Protein AF-0000000068100551 (afdb_homodimer)

Radius of gyration: 22.23 Å; Cα contacts (8 Å, |Δi|>4): 293; chains: 2; bounding box: 76×72×52 Å

pLDDT: mean 80.8, std 17.0, range [32.38, 96.94]

Structure (mmCIF, N/CA/C/O backbone):
data_AF-0000000068100551-model_v1
#
loop_
_entity.id
_entity.type
_entity.pdbx_description
1 polymer 'XK-related protein'
#
loop_
_atom_site.group_PDB
_atom_site.id
_atom_site.type_symbol
_atom_site.label_atom_id
_atom_site.label_alt_id
_atom_site.label_comp_id
_atom_site.label_asym_id
_atom_site.label_entity_id
_atom_site.label_seq_id
_atom_site.pdbx_PDB_ins_code
_atom_site.Cartn_x
_atom_site.Cartn_y
_atom_site.Cartn_z
_atom_site.occupancy
_atom_site.B_iso_or_equiv
_atom_site.auth_seq_id
_atom_site.auth_comp_id
_atom_site.auth_asym_id
_atom_site.auth_atom_id
_atom_site.pdbx_PDB_model_num
ATOM 1 N N . MET A 1 1 ? -36.938 -34.219 -29.578 1 32.94 1 MET A N 1
ATOM 2 C CA . MET A 1 1 ? -37 -33.25 -28.484 1 32.94 1 MET A CA 1
ATOM 3 C C . MET A 1 1 ? -35.906 -33.5 -27.453 1 32.94 1 MET A C 1
ATOM 5 O O . MET A 1 1 ? -36.031 -34.438 -26.672 1 32.94 1 MET A O 1
ATOM 9 N N . SER A 1 2 ? -34.656 -33.5 -27.781 1 33.78 2 SER A N 1
ATOM 10 C CA . SER A 1 2 ? -33.438 -33.688 -26.984 1 33.78 2 SER A CA 1
ATOM 11 C C . SER A 1 2 ? -33.438 -32.719 -25.797 1 33.78 2 SER A C 1
ATOM 13 O O . SER A 1 2 ? -33.531 -31.5 -25.969 1 33.78 2 SER A O 1
ATOM 15 N N . ASP A 1 3 ? -34.062 -33.062 -24.609 1 32.38 3 ASP A N 1
ATOM 16 C CA . ASP A 1 3 ? -33.938 -32.406 -23.328 1 32.38 3 ASP A CA 1
ATOM 17 C C . ASP A 1 3 ? -32.531 -31.906 -23.094 1 32.38 3 ASP A C 1
ATOM 19 O O . ASP A 1 3 ? -31.594 -32.719 -22.969 1 32.38 3 ASP A O 1
ATOM 23 N N . MET A 1 4 ? -32.062 -30.969 -23.812 1 36.28 4 MET A N 1
ATOM 24 C CA . MET A 1 4 ? -30.859 -30.266 -23.375 1 36.28 4 MET A CA 1
ATOM 25 C C . MET A 1 4 ? -30.875 -30.062 -21.859 1 36.28 4 MET A C 1
ATOM 27 O O . MET A 1 4 ? -31.688 -29.297 -21.344 1 36.28 4 MET A O 1
ATOM 31 N N . ILE A 1 5 ? -30.797 -31.156 -21.016 1 37.47 5 ILE A N 1
ATOM 32 C CA . ILE A 1 5 ? -30.469 -31.047 -19.594 1 37.47 5 ILE A CA 1
ATOM 33 C C . ILE A 1 5 ? -29.5 -29.891 -19.375 1 37.47 5 ILE A C 1
ATOM 35 O O . ILE A 1 5 ? -28.375 -29.906 -19.875 1 37.47 5 ILE A O 1
ATOM 39 N N . ILE A 1 6 ? -29.891 -28.672 -19.547 1 39.56 6 ILE A N 1
ATOM 40 C CA . ILE A 1 6 ? -29.172 -27.516 -19 1 39.56 6 ILE A CA 1
ATOM 41 C C . ILE A 1 6 ? -28.516 -27.906 -17.672 1 39.56 6 ILE A C 1
ATOM 43 O O . ILE A 1 6 ? -29.188 -28.234 -16.703 1 39.56 6 ILE A O 1
ATOM 47 N N . ASN A 1 7 ? -27.5 -28.797 -17.625 1 37.19 7 ASN A N 1
ATOM 48 C CA . ASN A 1 7 ? -26.578 -29.125 -16.531 1 37.19 7 ASN A CA 1
ATOM 49 C C . ASN A 1 7 ? -26.25 -27.891 -15.703 1 37.19 7 ASN A C 1
ATOM 51 O O . ASN A 1 7 ? -25.422 -27.062 -16.094 1 37.19 7 ASN A O 1
ATOM 55 N N . ASP A 1 8 ? -27.109 -27.047 -15.336 1 46.16 8 ASP A N 1
ATOM 56 C CA . ASP A 1 8 ? -27.031 -26.141 -14.195 1 46.16 8 ASP A CA 1
ATOM 57 C C . ASP A 1 8 ? -26.109 -26.719 -13.109 1 46.16 8 ASP A C 1
ATOM 59 O O . ASP A 1 8 ? -26.25 -26.359 -11.93 1 46.16 8 ASP A O 1
ATOM 63 N N . SER A 1 9 ? -25.469 -27.797 -13.117 1 45.66 9 SER A N 1
ATOM 64 C CA . SER A 1 9 ? -24.656 -28.656 -12.266 1 45.66 9 SER A CA 1
ATOM 65 C C . SER A 1 9 ? -23.359 -27.938 -11.859 1 45.66 9 SER A C 1
ATOM 67 O O . SER A 1 9 ? -22.266 -28.375 -12.227 1 45.66 9 SER A O 1
ATOM 69 N N . VAL A 1 10 ? -23.188 -26.703 -12.203 1 53.03 10 VAL A N 1
ATOM 70 C CA . VAL A 1 10 ? -22 -26.25 -11.5 1 53.03 10 VAL A CA 1
ATOM 71 C C . VAL A 1 10 ? -22.078 -26.641 -10.031 1 53.03 10 VAL A C 1
ATOM 73 O O . VAL A 1 10 ? -23.078 -26.375 -9.359 1 53.03 10 VAL A O 1
ATOM 76 N N . PRO A 1 11 ? -21.281 -27.578 -9.68 1 62.47 11 PRO A N 1
ATOM 77 C CA . PRO A 1 11 ? -21.312 -28 -8.281 1 62.47 11 PRO A CA 1
ATOM 78 C C . PRO A 1 11 ? -21.484 -26.828 -7.316 1 62.47 11 PRO A C 1
ATOM 80 O O . PRO A 1 11 ? -21.031 -25.703 -7.617 1 62.47 11 PRO A O 1
ATOM 83 N N . VAL A 1 12 ? -22.578 -26.766 -6.484 1 64 12 VAL A N 1
ATOM 84 C CA . VAL A 1 12 ? -22.891 -25.812 -5.43 1 64 12 VAL A CA 1
ATOM 85 C C . VAL A 1 12 ? -21.594 -25.219 -4.863 1 64 12 VAL A C 1
ATOM 87 O O . VAL A 1 12 ? -21.531 -24.031 -4.566 1 64 12 VAL A O 1
ATOM 90 N N . ASP A 1 13 ? -20.625 -25.953 -4.93 1 65.62 13 ASP A N 1
ATOM 91 C CA . ASP A 1 13 ? -19.359 -25.5 -4.387 1 65.62 13 ASP A CA 1
ATOM 92 C C . ASP A 1 13 ? -18.734 -24.406 -5.26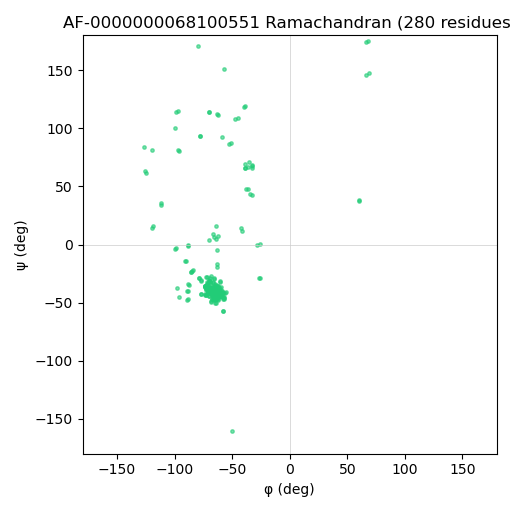6 1 65.62 13 ASP A C 1
ATOM 94 O O . ASP A 1 13 ? -18.188 -23.438 -4.758 1 65.62 13 ASP A O 1
ATOM 98 N N . LYS A 1 14 ? -18.969 -24.656 -6.555 1 67.75 14 LYS A N 1
ATOM 99 C CA . LYS A 1 14 ? -18.406 -23.641 -7.457 1 67.75 14 LYS A CA 1
ATOM 100 C C . LYS A 1 14 ? -19.172 -22.328 -7.363 1 67.75 14 LYS A C 1
ATOM 102 O O . LYS A 1 14 ? -18.578 -21.25 -7.402 1 67.75 14 LYS A O 1
ATOM 107 N N . LYS A 1 15 ? -20.516 -22.469 -7.227 1 70.31 15 LYS A N 1
ATOM 108 C CA . LYS A 1 15 ? -21.328 -21.266 -7.078 1 70.31 15 LYS A CA 1
ATOM 109 C C . LYS A 1 15 ? -20.984 -20.531 -5.781 1 70.31 15 LYS A C 1
ATOM 111 O O . LYS A 1 15 ? -20.922 -19.297 -5.758 1 70.31 15 LYS A O 1
ATOM 116 N N . TRP A 1 16 ? -20.781 -21.266 -4.766 1 69.81 16 TRP A N 1
ATOM 117 C CA . TRP A 1 16 ? -20.406 -20.688 -3.475 1 69.81 16 TRP A CA 1
ATOM 118 C C . TRP A 1 16 ? -19.062 -20 -3.551 1 69.81 16 TRP A C 1
ATOM 120 O O . TRP A 1 16 ? -18.891 -18.891 -3.023 1 69.81 16 TRP A O 1
ATOM 130 N N . SER A 1 17 ? -18.266 -20.609 -4.309 1 76.31 17 SER A N 1
ATOM 131 C CA . SER A 1 17 ? -16.938 -20.016 -4.449 1 76.31 17 SER A CA 1
ATOM 132 C C . SER A 1 17 ? -16.984 -18.734 -5.266 1 76.31 17 SER A C 1
ATOM 134 O O . SER A 1 17 ? -16.281 -17.766 -4.953 1 76.31 17 SER A O 1
ATOM 136 N N . GLU A 1 18 ? -17.859 -18.688 -6.215 1 80.06 18 GLU A N 1
ATOM 137 C CA . GLU A 1 18 ? -17.984 -17.484 -7.023 1 80.06 18 GLU A CA 1
ATOM 138 C C . GLU A 1 18 ? -18.641 -16.359 -6.234 1 80.06 18 GLU A C 1
ATOM 140 O O . GLU A 1 18 ? -18.266 -15.188 -6.383 1 80.06 18 GLU A O 1
ATOM 145 N N . LEU A 1 19 ? -19.594 -16.781 -5.465 1 79 19 LEU A N 1
ATOM 146 C CA . LEU A 1 19 ? -20.234 -15.789 -4.621 1 79 19 LEU A CA 1
ATOM 147 C C . LEU A 1 19 ? -19.25 -15.195 -3.623 1 79 19 LEU A C 1
ATOM 149 O O . LEU A 1 19 ? -19.25 -13.984 -3.393 1 79 19 LEU A O 1
ATOM 153 N N . ILE A 1 20 ? -18.484 -16 -3.078 1 79.38 20 ILE A N 1
ATOM 154 C CA . ILE A 1 20 ? -17.5 -15.523 -2.117 1 79.38 20 ILE A CA 1
ATOM 155 C C . ILE A 1 20 ? -16.484 -14.625 -2.822 1 79.38 20 ILE A C 1
ATOM 157 O O . ILE A 1 20 ? -16.094 -13.578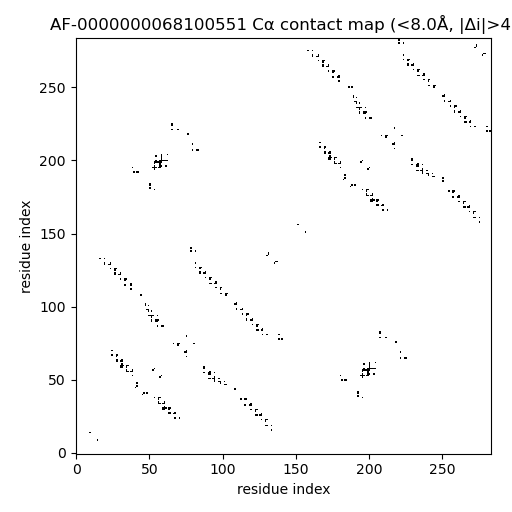 -2.293 1 79.38 20 ILE A O 1
ATOM 161 N N . ARG A 1 21 ? -16.156 -15.031 -3.971 1 84.69 21 ARG A N 1
ATOM 162 C CA . ARG A 1 21 ? -15.227 -14.211 -4.738 1 84.69 21 ARG A CA 1
ATOM 163 C C . ARG A 1 21 ? -15.828 -12.844 -5.055 1 84.69 21 ARG A C 1
ATOM 165 O O . ARG A 1 21 ? -15.133 -11.828 -5.004 1 84.69 21 ARG A O 1
ATOM 172 N N . TYR A 1 22 ? -17.062 -12.914 -5.336 1 88.31 22 TYR A N 1
ATOM 173 C CA . TYR A 1 22 ? -17.75 -11.656 -5.609 1 88.31 22 TYR A CA 1
ATOM 174 C C . TYR A 1 22 ? -17.828 -10.789 -4.355 1 88.31 22 TYR A C 1
ATOM 176 O O . TYR A 1 22 ? -17.609 -9.578 -4.418 1 88.31 22 TYR A O 1
ATOM 184 N N . ASN A 1 23 ? -18.062 -11.344 -3.262 1 90.12 23 ASN A N 1
ATOM 185 C CA . ASN A 1 23 ? -18.109 -10.609 -2.002 1 90.12 23 ASN A CA 1
ATOM 186 C C . ASN A 1 23 ? -16.75 -10.016 -1.64 1 90.12 23 ASN A C 1
ATOM 188 O O . ASN A 1 23 ? -16.672 -8.906 -1.114 1 90.12 23 ASN A O 1
ATOM 192 N N . ILE A 1 24 ? -15.758 -10.719 -1.924 1 90.88 24 ILE A N 1
ATOM 193 C CA . ILE A 1 24 ? -14.414 -10.219 -1.664 1 90.88 24 ILE A CA 1
ATOM 194 C C . ILE A 1 24 ? -14.125 -9.016 -2.557 1 90.88 24 ILE A C 1
ATOM 196 O O . ILE A 1 24 ? -13.555 -8.023 -2.104 1 90.88 24 ILE A O 1
ATOM 200 N N . PHE A 1 25 ? -14.625 -9.156 -3.727 1 91.69 25 PHE A N 1
ATOM 201 C CA . PHE A 1 25 ? -14.469 -8.047 -4.656 1 91.69 25 PHE A CA 1
ATOM 202 C C . PHE A 1 25 ? -15.195 -6.805 -4.152 1 91.69 25 PHE A C 1
ATOM 204 O O . PHE A 1 25 ? -14.641 -5.703 -4.172 1 91.69 25 PHE A O 1
ATOM 211 N N . ILE A 1 26 ? -16.328 -6.945 -3.684 1 92.62 26 ILE A N 1
ATOM 212 C CA . ILE A 1 26 ? -17.094 -5.832 -3.146 1 92.62 26 ILE A CA 1
ATOM 213 C C . ILE A 1 26 ? -16.375 -5.242 -1.933 1 92.62 26 ILE A C 1
ATOM 215 O O . ILE A 1 26 ? -16.344 -4.023 -1.761 1 92.62 26 ILE A O 1
ATOM 219 N N . MET A 1 27 ? -15.852 -6.062 -1.149 1 94.5 27 MET A N 1
ATOM 220 C CA . MET A 1 27 ? -15.133 -5.578 0.029 1 94.5 27 MET A CA 1
ATOM 221 C C . MET A 1 27 ? -13.914 -4.762 -0.374 1 94.5 27 MET A C 1
ATOM 223 O O . MET A 1 27 ? -13.578 -3.768 0.274 1 94.5 27 MET A O 1
ATOM 227 N N . LYS A 1 28 ? -13.305 -5.18 -1.426 1 95.38 28 LYS A N 1
ATOM 228 C CA . LYS A 1 28 ? -12.18 -4.395 -1.917 1 95.38 28 LYS A CA 1
ATOM 229 C C . LYS A 1 28 ? -12.633 -3.006 -2.367 1 95.38 28 LYS A C 1
ATOM 231 O O . LYS A 1 28 ? -11.93 -2.016 -2.145 1 95.38 28 LYS A O 1
ATOM 236 N N . LEU A 1 29 ? -13.82 -2.918 -2.965 1 95.31 29 LEU A N 1
ATOM 237 C CA . LEU A 1 29 ? -14.375 -1.641 -3.395 1 95.31 29 LEU A CA 1
ATOM 238 C C . LEU A 1 29 ? -14.727 -0.768 -2.193 1 95.31 29 LEU A C 1
ATOM 240 O O . LEU A 1 29 ? -14.461 0.436 -2.197 1 95.31 29 LEU A O 1
ATOM 244 N N . VAL A 1 30 ? -15.234 -1.394 -1.246 1 95.56 30 VAL A N 1
ATOM 245 C CA . VAL A 1 30 ? -15.609 -0.686 -0.026 1 95.56 30 VAL A CA 1
ATOM 246 C C . VAL A 1 30 ? -14.352 -0.156 0.668 1 95.56 30 VAL A C 1
ATOM 248 O O . VAL A 1 30 ? -14.312 1.004 1.084 1 95.56 30 VAL A O 1
ATOM 251 N N . GLU A 1 31 ? -13.352 -1.022 0.808 1 96.94 31 GLU A N 1
ATOM 252 C CA . GLU A 1 31 ? -12.078 -0.607 1.391 1 96.94 31 GLU A CA 1
ATOM 253 C C . GLU A 1 31 ? -11.484 0.578 0.633 1 96.94 31 GLU A C 1
ATOM 255 O O . GLU A 1 31 ? -10.992 1.529 1.244 1 96.94 31 GLU A O 1
ATOM 260 N N . PHE A 1 32 ? -11.594 0.51 -0.675 1 96.25 32 PHE A N 1
ATOM 261 C CA . PHE A 1 32 ? -11.078 1.578 -1.524 1 96.25 32 PHE A CA 1
ATOM 262 C C . PHE A 1 32 ? -11.836 2.877 -1.277 1 96.25 32 PHE A C 1
ATOM 264 O O . PHE A 1 32 ? -11.227 3.932 -1.091 1 96.25 32 PHE A O 1
ATOM 271 N N . GLY A 1 33 ? -13.078 2.777 -1.244 1 94.81 33 GLY A N 1
ATOM 272 C CA . GLY A 1 33 ? -13.914 3.953 -1.042 1 94.81 33 GLY A CA 1
ATOM 273 C C . GLY A 1 33 ? -13.68 4.621 0.3 1 94.81 33 GLY A C 1
ATOM 274 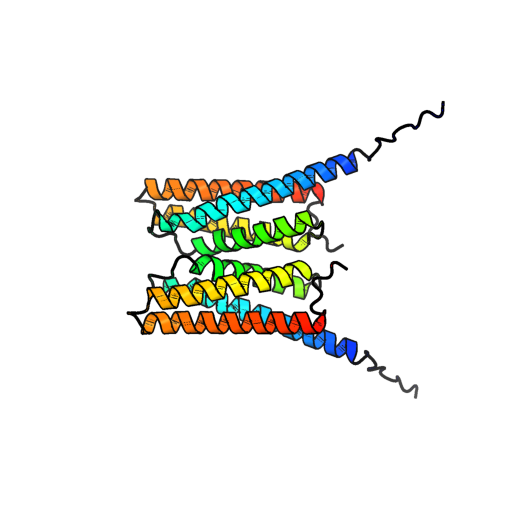O O . GLY A 1 33 ? -13.523 5.844 0.372 1 94.81 33 GLY A O 1
ATOM 275 N N . ILE A 1 34 ? -13.656 3.865 1.323 1 95.38 34 ILE A N 1
ATOM 276 C CA . ILE A 1 34 ? -13.484 4.41 2.666 1 95.38 34 ILE A CA 1
ATOM 277 C C . ILE A 1 34 ? -12.094 5.023 2.801 1 95.38 34 ILE A C 1
ATOM 279 O O . ILE A 1 34 ? -11.938 6.113 3.361 1 95.38 34 ILE A O 1
ATOM 283 N N . SER A 1 35 ? -11.094 4.293 2.334 1 94.19 35 SER A N 1
ATOM 284 C CA . SER A 1 35 ? -9.727 4.801 2.416 1 94.19 35 SER A CA 1
ATOM 285 C C . SER A 1 35 ? -9.57 6.09 1.611 1 94.19 35 SER A C 1
ATOM 287 O O . SER A 1 35 ? -8.812 6.98 2.002 1 94.19 35 SER A O 1
ATOM 289 N N . LEU A 1 36 ? -10.25 6.203 0.482 1 93.5 36 LEU A N 1
ATOM 290 C CA . LEU A 1 36 ? -10.234 7.426 -0.312 1 93.5 36 LEU A CA 1
ATOM 291 C C . LEU A 1 36 ? -10.805 8.602 0.478 1 93.5 36 LEU A C 1
ATOM 293 O O . LEU A 1 36 ? -10.234 9.695 0.477 1 93.5 36 LEU A O 1
ATOM 297 N N . ILE A 1 37 ? -11.828 8.359 1.131 1 91.44 37 ILE A N 1
ATOM 298 C CA . ILE A 1 37 ? -12.461 9.406 1.936 1 91.44 37 ILE A CA 1
ATOM 299 C C . ILE A 1 37 ? -11.508 9.836 3.051 1 91.44 37 ILE A C 1
ATOM 301 O O . ILE A 1 37 ? -11.32 11.031 3.279 1 91.44 37 ILE A O 1
ATOM 305 N N . ILE A 1 38 ? -10.867 8.875 3.713 1 89.62 38 ILE A N 1
ATOM 306 C CA . ILE A 1 38 ? -9.961 9.18 4.812 1 89.62 38 ILE A CA 1
ATOM 307 C C . ILE A 1 38 ? -8.766 9.984 4.293 1 89.62 38 ILE A C 1
ATOM 309 O O . ILE A 1 38 ? -8.289 10.898 4.965 1 89.62 38 ILE A O 1
ATOM 313 N N . THR A 1 39 ? -8.32 9.656 3.145 1 86.69 39 THR A N 1
ATOM 314 C CA . THR A 1 39 ? -7.16 10.32 2.574 1 86.69 39 THR A CA 1
ATOM 315 C C . THR A 1 39 ? -7.492 11.758 2.193 1 86.69 39 THR A C 1
ATOM 317 O O . THR A 1 39 ? -6.637 12.641 2.27 1 86.69 39 THR A O 1
ATOM 320 N N . ILE A 1 40 ? -8.68 11.984 1.841 1 85.06 40 ILE A N 1
ATOM 321 C CA . ILE A 1 40 ? -9.062 13.328 1.4 1 85.06 40 ILE A CA 1
ATOM 322 C C . ILE A 1 40 ? -9.562 14.141 2.592 1 85.06 40 ILE A C 1
ATOM 324 O O . ILE A 1 40 ? -9.617 15.367 2.535 1 85.06 40 ILE A O 1
ATOM 328 N N . LEU A 1 41 ? -9.844 13.57 3.635 1 83.44 41 LEU A N 1
ATOM 329 C CA . LEU A 1 41 ? -10.453 14.219 4.789 1 83.44 41 LEU A CA 1
ATOM 330 C C . LEU A 1 41 ? -9.562 15.344 5.312 1 83.44 41 LEU A C 1
ATOM 332 O O . LEU A 1 41 ? -10.062 16.391 5.723 1 83.44 41 LEU A O 1
ATOM 336 N N . PRO A 1 42 ? -8.258 15.227 5.383 1 79.62 42 PRO A N 1
ATOM 337 C CA . PRO A 1 42 ? -7.418 16.312 5.91 1 79.62 42 PRO A CA 1
ATOM 338 C C . PRO A 1 42 ? -7.484 17.578 5.059 1 79.62 42 PRO A C 1
ATOM 340 O O . PRO A 1 42 ? -7.09 18.656 5.52 1 79.62 42 PRO A O 1
ATOM 343 N N . LEU A 1 43 ? -7.969 17.438 3.82 1 76.88 43 LEU A N 1
ATOM 344 C CA . LEU A 1 43 ? -8.18 18.625 3.004 1 76.88 43 LEU A CA 1
ATOM 345 C C . LEU A 1 43 ? -9.336 19.453 3.549 1 76.88 43 LEU A C 1
ATOM 347 O O . LEU A 1 43 ? -9.344 20.672 3.406 1 76.88 43 LEU A O 1
ATOM 351 N N . ALA A 1 44 ? -10.25 18.812 4.16 1 73.5 44 ALA A N 1
ATOM 352 C CA . ALA A 1 44 ? -11.438 19.484 4.699 1 73.5 44 ALA A CA 1
ATOM 353 C C . ALA A 1 44 ? -11.258 19.812 6.18 1 73.5 44 ALA A C 1
ATOM 355 O O . ALA A 1 44 ? -11.648 20.875 6.641 1 73.5 44 ALA A O 1
ATOM 356 N N . ILE A 1 45 ? -10.789 18.875 6.828 1 71.94 45 ILE A N 1
ATOM 357 C CA . ILE A 1 45 ? -10.602 19.047 8.266 1 71.94 45 ILE A CA 1
ATOM 358 C C . ILE A 1 45 ? -9.117 18.891 8.609 1 71.94 45 ILE A C 1
ATOM 360 O O . ILE A 1 45 ? -8.617 17.781 8.734 1 71.94 45 ILE A O 1
ATOM 364 N N . PRO A 1 46 ? -8.68 20.125 8.289 1 63.09 46 PRO A N 1
ATOM 365 C CA . PRO A 1 46 ? -7.227 20.078 8.477 1 63.09 46 PRO A CA 1
ATOM 366 C C . PRO A 1 46 ? -6.828 19.516 9.836 1 63.09 46 PRO A C 1
ATOM 368 O O . PRO A 1 46 ? -7.637 19.516 10.773 1 63.09 46 PRO A O 1
ATOM 371 N N . LYS A 1 47 ? -5.75 19.438 10.805 1 60.22 47 LYS A N 1
ATOM 372 C CA . LYS A 1 47 ? -4.844 18.953 11.844 1 60.22 47 LYS A CA 1
ATOM 373 C C . LYS A 1 47 ? -5.609 18.562 13.102 1 60.22 47 LYS A C 1
ATOM 375 O O . LYS A 1 47 ? -6.73 19.016 13.328 1 60.22 47 LYS A O 1
ATOM 380 N N . PRO A 1 48 ? -5.031 17.438 14.039 1 58.31 48 PRO A N 1
ATOM 381 C CA . PRO A 1 48 ? -3.871 16.547 14 1 58.31 48 PRO A CA 1
ATOM 382 C C . PRO A 1 48 ? -4.223 15.141 13.516 1 58.31 48 PRO A C 1
ATOM 384 O O . PRO A 1 48 ? -5.172 14.531 14.016 1 58.31 48 PRO A O 1
ATOM 387 N N . GLN A 1 49 ? -4 14.727 12.25 1 61.31 49 GLN A N 1
ATOM 388 C CA . GLN A 1 49 ? -4.344 13.383 11.805 1 61.31 49 GLN A CA 1
ATOM 389 C C . GLN A 1 49 ? -3.42 12.344 12.43 1 61.31 49 GLN A C 1
ATOM 391 O O . GLN A 1 49 ? -3.783 11.172 12.547 1 61.31 49 GLN A O 1
ATOM 396 N N . GLY A 1 50 ? -2.641 12.648 13.188 1 67.56 50 GLY A N 1
ATOM 397 C CA . GLY A 1 50 ? -1.688 11.703 13.75 1 67.56 50 GLY A CA 1
ATOM 398 C C . GLY A 1 50 ? -0.685 11.195 12.727 1 67.56 50 GLY A C 1
ATOM 399 O O . GLY A 1 50 ? -0.83 11.445 11.531 1 67.56 50 GLY A O 1
ATOM 400 N N . HIS A 1 51 ? 0.192 10.469 13.172 1 69.62 51 HIS A N 1
ATOM 401 C CA . HIS A 1 51 ? 1.279 9.977 12.336 1 69.62 51 HIS A CA 1
ATOM 402 C C . HIS A 1 51 ? 0.872 8.703 11.594 1 69.62 51 HIS A C 1
ATOM 404 O O . HIS A 1 51 ? 1.421 8.398 10.531 1 69.62 51 HIS A O 1
ATOM 410 N N . MET A 1 52 ? -0.12 8.031 12.188 1 76 52 MET A N 1
ATOM 411 C CA . MET A 1 52 ? -0.479 6.727 11.633 1 76 52 MET A CA 1
ATOM 412 C C . MET A 1 52 ? -1.528 6.867 10.539 1 76 52 MET A C 1
ATOM 414 O O . MET A 1 52 ? -1.897 5.883 9.891 1 76 52 MET A O 1
ATOM 418 N N . TYR A 1 53 ? -1.92 8.086 10.312 1 82.12 53 TYR A N 1
ATOM 419 C CA . TYR A 1 53 ? -2.941 8.352 9.305 1 82.12 53 TYR A CA 1
ATOM 420 C C . TYR A 1 53 ? -2.471 7.918 7.922 1 82.12 53 TYR A C 1
ATOM 422 O O . TYR A 1 53 ? -3.186 7.215 7.207 1 82.12 53 TYR A O 1
ATOM 430 N N . CYS A 1 54 ? -1.241 8.102 7.617 1 82.62 54 CYS A N 1
ATOM 431 C CA . CYS A 1 54 ? -0.697 7.828 6.289 1 82.62 54 CYS A CA 1
ATOM 432 C C . CYS A 1 54 ? -0.455 6.336 6.102 1 82.62 54 CYS A C 1
ATOM 434 O O . CYS A 1 54 ? -0.625 5.812 5 1 82.62 54 CYS A O 1
ATOM 436 N N . ILE A 1 55 ? -0.188 5.699 7.176 1 87.56 55 ILE A N 1
ATOM 437 C CA . ILE A 1 55 ? 0.166 4.285 7.082 1 87.56 55 ILE A CA 1
ATOM 438 C C . ILE A 1 55 ? -1.104 3.438 7.035 1 87.56 55 ILE A C 1
ATOM 440 O O . ILE A 1 55 ? -1.083 2.307 6.547 1 87.56 55 ILE A O 1
ATOM 444 N N . SER A 1 56 ? -2.117 4 7.504 1 89.31 56 SER A N 1
ATOM 445 C CA . SER A 1 56 ? -3.367 3.246 7.496 1 89.31 56 SER A CA 1
ATOM 446 C C . SER A 1 56 ? -4.133 3.463 6.195 1 89.31 56 SER A C 1
ATOM 448 O O . SER A 1 56 ? -4.531 2.5 5.535 1 89.31 56 SER A O 1
ATOM 450 N N . SER A 1 57 ? -4.27 4.664 5.785 1 90.12 57 SER A N 1
ATOM 451 C CA . SER A 1 57 ? -5.16 4.957 4.668 1 90.12 57 SER A CA 1
ATOM 452 C C . SER A 1 57 ? -4.426 4.844 3.334 1 90.12 57 SER A C 1
ATOM 454 O O . SER A 1 57 ? -4.961 4.297 2.369 1 90.12 57 SER A O 1
ATOM 456 N N . GLY A 1 58 ? -3.215 5.297 3.25 1 90.19 58 GLY A N 1
ATOM 457 C CA . GLY A 1 58 ? -2.471 5.305 2 1 90.19 58 GLY A CA 1
ATOM 458 C C . GLY A 1 58 ? -2.316 3.924 1.391 1 90.19 58 GLY A C 1
ATOM 459 O O . GLY A 1 58 ? -2.764 3.684 0.268 1 90.19 58 GLY A O 1
ATOM 460 N N . PRO A 1 59 ? -1.747 3.072 2.184 1 93.31 59 PRO A N 1
ATOM 461 C CA . PRO A 1 59 ? -1.561 1.718 1.657 1 93.31 59 PRO A CA 1
ATOM 462 C C . PRO A 1 59 ? -2.883 1.018 1.348 1 93.31 59 PRO A C 1
ATOM 464 O O . PRO A 1 59 ? -2.988 0.304 0.347 1 93.31 59 PRO A O 1
ATOM 467 N N . THR A 1 60 ? -3.867 1.208 2.162 1 95.31 60 THR A N 1
ATOM 468 C CA . THR A 1 60 ? -5.156 0.574 1.911 1 95.31 60 THR A CA 1
ATOM 469 C C . THR A 1 60 ? -5.742 1.043 0.582 1 95.31 60 THR A C 1
ATOM 471 O O . THR A 1 60 ? -6.281 0.241 -0.183 1 95.31 60 THR A O 1
ATOM 474 N N . LEU A 1 61 ? -5.578 2.242 0.32 1 94.25 61 LEU A N 1
ATOM 475 C CA . LEU A 1 61 ? -6.102 2.822 -0.913 1 94.25 61 LEU A CA 1
ATOM 476 C C . LEU A 1 61 ? -5.418 2.213 -2.133 1 94.25 61 LEU A C 1
ATOM 478 O O . LEU A 1 61 ? -6.09 1.724 -3.043 1 94.25 61 LEU A O 1
ATOM 482 N N . VAL A 1 62 ? -4.148 2.18 -2.127 1 93.81 62 VAL A N 1
ATOM 483 C CA . VAL A 1 62 ? -3.395 1.737 -3.297 1 93.81 62 VAL A CA 1
ATOM 484 C C . VAL A 1 62 ? -3.51 0.222 -3.441 1 93.81 62 VAL A C 1
ATOM 486 O O . VAL A 1 62 ? -3.748 -0.287 -4.539 1 93.81 62 VAL A O 1
ATOM 489 N N . ILE A 1 63 ? -3.4 -0.476 -2.367 1 94.62 63 ILE A N 1
ATOM 490 C CA . ILE A 1 63 ? -3.406 -1.934 -2.43 1 94.62 63 ILE A CA 1
ATOM 491 C C . ILE A 1 63 ? -4.801 -2.428 -2.801 1 94.62 63 ILE A C 1
ATOM 493 O O . ILE A 1 63 ? -4.945 -3.357 -3.598 1 94.62 63 ILE A O 1
ATOM 497 N N . SER A 1 64 ? -5.805 -1.856 -2.193 1 95.31 64 SER A N 1
ATOM 498 C CA . SER A 1 64 ? -7.156 -2.26 -2.578 1 95.31 64 SER A CA 1
ATOM 499 C C . SER A 1 64 ? -7.406 -2.006 -4.059 1 95.31 64 SER A C 1
ATOM 501 O O . SER A 1 64 ? -8.062 -2.809 -4.73 1 95.31 64 SER A O 1
ATOM 503 N N . PHE A 1 65 ? -6.949 -0.929 -4.594 1 94.69 65 PHE A N 1
ATOM 504 C CA . PHE A 1 65 ? -7.078 -0.632 -6.012 1 94.69 65 PHE A CA 1
ATOM 505 C C . PHE A 1 65 ? -6.383 -1.694 -6.855 1 94.69 65 PHE A C 1
ATOM 507 O O . PHE A 1 65 ? -6.934 -2.164 -7.852 1 94.69 65 PHE A O 1
ATOM 514 N N . LEU A 1 66 ? -5.188 -2.045 -6.418 1 93.81 66 LEU A N 1
ATOM 515 C CA . LEU A 1 66 ? -4.453 -3.084 -7.133 1 93.81 66 LEU A CA 1
ATOM 516 C C . LEU A 1 66 ? -5.215 -4.402 -7.109 1 93.81 66 LEU A C 1
ATOM 518 O O . LEU A 1 66 ? -5.297 -5.094 -8.125 1 93.81 66 LEU A O 1
ATOM 522 N N . PHE A 1 67 ? -5.793 -4.695 -6 1 94.38 67 PHE A N 1
ATOM 523 C CA . PHE A 1 67 ? -6.508 -5.961 -5.898 1 94.38 67 PHE A CA 1
ATOM 524 C C . PHE A 1 67 ? -7.793 -5.922 -6.719 1 94.38 67 PHE A C 1
ATOM 526 O O . PHE A 1 67 ? -8.227 -6.945 -7.258 1 94.38 67 PHE A O 1
ATOM 533 N N . ILE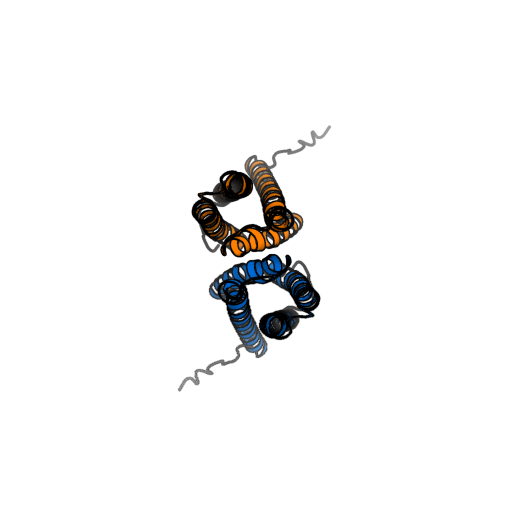 A 1 68 ? -8.391 -4.777 -6.805 1 93.19 68 ILE A N 1
ATOM 534 C CA . ILE A 1 68 ? -9.555 -4.648 -7.676 1 93.19 68 ILE A CA 1
ATOM 535 C C . ILE A 1 68 ? -9.18 -5.051 -9.102 1 93.19 68 ILE A C 1
ATOM 537 O O . ILE A 1 68 ? -9.891 -5.82 -9.742 1 93.19 68 ILE A O 1
ATOM 541 N N . ILE A 1 69 ? -8.07 -4.566 -9.555 1 91.19 69 ILE A N 1
ATOM 542 C CA . ILE A 1 69 ? -7.598 -4.887 -10.898 1 91.19 69 ILE A CA 1
ATOM 543 C C . ILE A 1 69 ? -7.281 -6.375 -10.992 1 91.19 69 ILE A C 1
ATOM 545 O O . ILE A 1 69 ? -7.637 -7.031 -11.977 1 91.19 69 ILE A O 1
ATOM 549 N N . LEU A 1 70 ? -6.707 -6.887 -9.961 1 90.69 70 LEU A N 1
ATOM 550 C CA . LEU A 1 70 ? -6.289 -8.281 -9.977 1 90.69 70 LEU A CA 1
ATOM 551 C C . LEU A 1 70 ? -7.5 -9.211 -9.945 1 90.69 70 LEU A C 1
ATOM 553 O O . LEU A 1 70 ? -7.484 -10.281 -10.555 1 90.69 70 LEU A O 1
ATOM 557 N N . TYR A 1 71 ? -8.453 -8.789 -9.211 1 89.69 71 TYR A N 1
ATOM 558 C CA . TYR A 1 71 ? -9.664 -9.602 -9.195 1 89.69 71 TYR A CA 1
ATOM 559 C C . TYR A 1 71 ? -10.352 -9.578 -10.555 1 89.69 71 TYR A C 1
ATOM 561 O O . TYR A 1 71 ? -10.953 -10.57 -10.977 1 89.69 71 TYR A O 1
ATOM 569 N N . PHE A 1 72 ? -10.273 -8.516 -11.289 1 87.19 72 PHE A N 1
ATOM 570 C CA . PHE A 1 72 ? -10.82 -8.422 -12.633 1 87.19 72 PHE A CA 1
ATOM 571 C C . PHE A 1 72 ? -10.078 -9.352 -13.586 1 87.19 72 PHE A C 1
ATOM 573 O O . PHE A 1 72 ? -10.688 -9.969 -14.461 1 87.19 72 PHE A O 1
ATOM 580 N N . ARG A 1 73 ? -8.82 -9.617 -13.352 1 84.62 73 ARG A N 1
ATOM 581 C CA . ARG A 1 73 ? -8.008 -10.461 -14.219 1 84.62 73 ARG A CA 1
ATOM 582 C C . ARG A 1 73 ? -7.902 -11.875 -13.672 1 84.62 73 ARG A C 1
ATOM 584 O O . ARG A 1 73 ? -7.25 -12.734 -14.266 1 84.62 73 ARG A O 1
ATOM 591 N N . ARG A 1 74 ? -8.484 -12.164 -12.484 1 82.88 74 ARG A N 1
ATOM 592 C CA . ARG A 1 74 ? -8.484 -13.477 -11.852 1 82.88 74 ARG A CA 1
ATOM 593 C C . ARG A 1 74 ? -7.059 -13.945 -11.578 1 82.88 74 ARG A C 1
ATOM 595 O O . ARG A 1 74 ? -6.73 -15.117 -11.805 1 82.88 74 ARG A O 1
ATOM 602 N N . ARG A 1 75 ? -6.16 -13.078 -11.188 1 83.19 75 ARG A N 1
ATOM 603 C CA . ARG A 1 75 ? -4.781 -13.367 -10.82 1 83.19 75 ARG A CA 1
ATOM 604 C C . ARG A 1 75 ? -4.465 -12.844 -9.422 1 83.19 75 ARG A C 1
ATOM 606 O O . ARG A 1 75 ? -3.576 -12 -9.258 1 83.19 75 ARG A O 1
ATOM 613 N N . VAL A 1 76 ? -5.168 -13.344 -8.422 1 85.81 76 VAL A N 1
ATOM 614 C CA . VAL A 1 76 ? -5.031 -12.805 -7.078 1 85.81 76 VAL A CA 1
ATOM 615 C C . VAL A 1 76 ? -4.055 -13.664 -6.273 1 85.81 76 VAL A C 1
ATOM 617 O O . VAL A 1 76 ? -4.25 -14.875 -6.141 1 85.81 76 VAL A O 1
ATOM 620 N N . PRO A 1 77 ? -2.973 -12.953 -5.977 1 86.56 77 PRO A N 1
ATOM 621 C CA . PRO A 1 77 ? -2.086 -13.672 -5.059 1 86.56 77 PRO A CA 1
ATOM 622 C C . PRO A 1 77 ? -2.666 -13.797 -3.648 1 86.56 77 PRO A C 1
ATOM 624 O O . PRO A 1 77 ? -2.627 -12.828 -2.879 1 86.56 77 PRO A O 1
ATOM 627 N N . LEU A 1 78 ? -2.963 -14.93 -3.221 1 85.31 78 LEU A N 1
ATOM 628 C CA . LEU A 1 78 ? -3.727 -15.148 -1.997 1 85.31 78 LEU A CA 1
ATOM 629 C C . LEU A 1 78 ? -2.881 -14.844 -0.766 1 85.31 78 LEU A C 1
ATOM 631 O O . LEU A 1 78 ? -3.357 -14.219 0.181 1 85.31 78 LEU A O 1
ATOM 635 N N . PHE A 1 79 ? -1.712 -15.266 -0.782 1 87 79 PHE A N 1
ATOM 636 C CA . PHE A 1 79 ? -0.846 -15.055 0.371 1 87 79 PHE A CA 1
ATOM 637 C C . PHE A 1 79 ? -0.615 -13.57 0.608 1 87 79 PHE A C 1
ATOM 639 O O . PHE A 1 79 ? -0.68 -13.102 1.746 1 87 79 PHE A O 1
ATOM 646 N N . MET A 1 80 ? -0.381 -12.844 -0.397 1 88.81 80 MET A N 1
ATOM 647 C CA . MET A 1 80 ? -0.161 -11.406 -0.284 1 88.81 80 MET A CA 1
ATOM 648 C C . MET A 1 80 ? -1.421 -10.703 0.204 1 88.81 80 MET A C 1
ATOM 650 O O . MET A 1 80 ? -1.344 -9.766 0.999 1 88.81 80 MET A O 1
ATOM 654 N N . GLU A 1 81 ? -2.48 -11.188 -0.271 1 91.31 81 GLU A N 1
ATOM 655 C CA . GLU A 1 81 ? -3.758 -10.594 0.122 1 91.31 81 GLU A CA 1
ATOM 656 C C . GLU A 1 81 ? -4.012 -10.781 1.615 1 91.31 81 GLU A C 1
ATOM 658 O O . GLU A 1 81 ? -4.41 -9.844 2.305 1 91.31 81 GLU A O 1
ATOM 663 N N . LYS A 1 82 ? -3.77 -11.945 2.127 1 90.62 82 LYS A N 1
ATOM 664 C CA . LYS A 1 82 ? -3.967 -12.219 3.547 1 90.62 82 LYS A CA 1
ATOM 665 C C . LYS A 1 82 ? -3.01 -11.391 4.402 1 90.62 82 LYS A C 1
ATOM 667 O O . LYS A 1 82 ? -3.406 -10.836 5.43 1 90.62 82 LYS A O 1
ATOM 672 N N . MET A 1 83 ? -1.818 -11.297 3.959 1 90.69 83 MET A N 1
ATOM 673 C CA . MET A 1 83 ? -0.823 -10.531 4.699 1 90.69 83 MET A CA 1
ATOM 674 C C . MET A 1 83 ? -1.187 -9.047 4.723 1 90.69 83 MET A C 1
ATOM 676 O O . MET A 1 83 ? -1.079 -8.398 5.766 1 90.69 83 MET A O 1
ATOM 680 N N . TYR A 1 84 ? -1.599 -8.641 3.512 1 92.5 84 TYR A N 1
ATOM 681 C CA . TYR A 1 84 ? -2.012 -7.246 3.434 1 92.5 84 TYR A CA 1
ATOM 682 C C . TYR A 1 84 ? -3.156 -6.961 4.398 1 92.5 84 TYR A C 1
ATOM 684 O O . TYR A 1 84 ? -3.127 -5.969 5.129 1 92.5 84 TYR A O 1
ATOM 692 N N . LEU A 1 85 ? -4.125 -7.77 4.477 1 94.69 85 LEU A N 1
ATOM 693 C CA . LEU A 1 85 ? -5.289 -7.555 5.332 1 94.69 85 LEU A CA 1
ATOM 694 C C . LEU A 1 85 ? -4.895 -7.602 6.805 1 94.69 85 LEU A C 1
ATOM 696 O O . LEU A 1 85 ? -5.359 -6.785 7.602 1 94.69 85 LEU A O 1
ATOM 700 N N . PHE A 1 86 ? -4.027 -8.516 7.117 1 93.62 86 PHE A N 1
ATOM 701 C CA . PHE A 1 86 ? -3.572 -8.633 8.5 1 93.62 86 PHE A CA 1
ATOM 702 C C . PHE A 1 86 ? -2.846 -7.367 8.938 1 93.62 86 PHE A C 1
ATOM 704 O O . PHE A 1 86 ? -3.162 -6.797 9.984 1 93.62 86 PHE A O 1
ATOM 711 N N . PHE A 1 87 ? -1.989 -6.859 8.195 1 93.31 87 PHE A N 1
ATOM 712 C CA . PHE A 1 87 ? -1.208 -5.68 8.547 1 93.31 87 PHE A CA 1
ATOM 713 C C . PHE A 1 87 ? -2.08 -4.434 8.539 1 93.31 87 PHE A C 1
ATOM 715 O O . PHE A 1 87 ? -1.956 -3.576 9.422 1 93.31 87 PHE A O 1
ATOM 722 N N . GLN A 1 88 ? -2.953 -4.359 7.574 1 95.38 88 GLN A N 1
ATOM 723 C CA . GLN A 1 88 ? -3.779 -3.16 7.473 1 95.38 88 GLN A CA 1
ATOM 724 C C . GLN A 1 88 ? -4.773 -3.078 8.625 1 95.38 88 GLN A C 1
ATOM 726 O O . GLN A 1 88 ? -5.117 -1.983 9.078 1 95.38 88 GLN A O 1
ATOM 731 N N . ILE A 1 89 ? -5.223 -4.215 9.109 1 95.81 89 ILE A N 1
ATOM 732 C CA . ILE A 1 89 ? -6.082 -4.211 10.289 1 95.81 89 ILE A CA 1
ATOM 733 C C . ILE A 1 89 ? -5.309 -3.68 11.492 1 95.81 89 ILE A C 1
ATOM 735 O O . ILE A 1 89 ? -5.809 -2.838 12.242 1 95.81 89 ILE A O 1
ATOM 739 N N . LEU A 1 90 ? -4.074 -4.09 11.602 1 93.94 90 LEU A N 1
ATOM 740 C CA . LEU A 1 90 ? -3.23 -3.641 12.711 1 93.94 90 LEU A CA 1
ATOM 741 C C . LEU A 1 90 ? -2.945 -2.146 12.602 1 93.94 90 LEU A C 1
ATOM 743 O O . LEU A 1 90 ? -3.076 -1.415 13.586 1 93.94 90 LEU A O 1
ATOM 747 N N . PHE A 1 91 ? -2.625 -1.676 11.461 1 93.75 91 PHE A N 1
ATOM 748 C CA . PHE A 1 91 ? -2.299 -0.267 11.266 1 93.75 91 PHE A CA 1
ATOM 749 C C . PHE A 1 91 ? -3.537 0.604 11.445 1 93.75 91 PHE A C 1
ATOM 751 O O . PHE A 1 91 ? -3.463 1.687 12.031 1 93.75 91 PHE A O 1
ATOM 758 N N . THR A 1 92 ? -4.629 0.157 10.898 1 94.81 92 THR A N 1
ATOM 759 C CA . THR A 1 92 ? -5.863 0.921 11.031 1 94.81 92 THR A CA 1
ATOM 760 C C . THR A 1 92 ? -6.312 0.975 12.484 1 94.81 92 THR A C 1
ATOM 762 O O . THR A 1 92 ? -6.824 1.999 12.945 1 94.81 92 THR A O 1
ATOM 765 N N . PHE A 1 93 ? -6.148 -0.074 13.18 1 94.44 93 PHE A N 1
ATOM 766 C CA . PHE A 1 93 ? -6.461 -0.088 14.609 1 94.44 93 PHE A CA 1
ATOM 767 C C . PHE A 1 93 ? -5.574 0.893 15.367 1 94.44 93 PHE A C 1
ATOM 769 O O . PHE A 1 93 ? -6.055 1.63 16.234 1 94.44 93 PHE A O 1
ATOM 776 N N . GLY A 1 94 ? -4.32 0.887 15.031 1 91.31 94 GLY A N 1
ATOM 777 C CA . GLY A 1 94 ? -3.42 1.864 15.625 1 91.31 94 GLY A CA 1
ATOM 778 C C . GLY A 1 94 ? -3.807 3.297 15.312 1 91.31 94 GLY A C 1
ATOM 779 O O . GLY A 1 94 ? -3.744 4.168 16.188 1 91.31 94 GLY A O 1
ATOM 780 N N . ALA A 1 95 ? -4.164 3.533 14.102 1 90.12 95 ALA A N 1
ATOM 781 C CA . ALA A 1 95 ? -4.59 4.875 13.719 1 90.12 95 ALA A CA 1
ATOM 782 C C . ALA A 1 95 ? -5.859 5.285 14.469 1 90.12 95 ALA A C 1
ATOM 784 O O . ALA A 1 95 ? -6.004 6.441 14.867 1 90.12 95 ALA A O 1
ATOM 785 N N . PHE A 1 96 ? -6.746 4.383 14.648 1 90.12 96 PHE A N 1
ATOM 786 C CA . PHE A 1 96 ? -7.98 4.641 15.383 1 90.12 96 PHE A CA 1
ATOM 787 C C . PHE A 1 96 ? -7.688 5.035 16.828 1 90.12 96 PHE A C 1
ATOM 789 O O . PHE A 1 96 ? -8.234 6.016 17.328 1 90.12 96 PHE A O 1
ATOM 796 N N . ILE A 1 97 ? -6.793 4.297 17.438 1 89.25 97 ILE A N 1
ATOM 797 C CA . ILE A 1 97 ? -6.43 4.578 18.828 1 89.25 97 ILE A CA 1
ATOM 798 C C . ILE A 1 97 ? -5.719 5.926 18.906 1 89.25 97 ILE A C 1
ATOM 800 O O . ILE A 1 97 ? -5.992 6.727 19.797 1 89.25 97 ILE A O 1
ATOM 804 N N . GLN A 1 98 ? -4.867 6.184 18.016 1 87.5 98 GLN A N 1
ATOM 805 C CA . GLN A 1 98 ? -4.125 7.441 18.016 1 87.5 98 GLN A CA 1
ATOM 806 C C . GLN A 1 98 ? -5.055 8.625 17.781 1 87.5 98 GLN A C 1
ATOM 808 O O . GLN A 1 98 ? -4.906 9.672 18.422 1 87.5 98 GLN A O 1
ATOM 813 N N . CYS A 1 99 ? -5.902 8.461 16.812 1 83.38 99 CYS A N 1
ATOM 814 C CA . CYS A 1 99 ? -6.871 9.516 16.562 1 83.38 99 CYS A CA 1
ATOM 815 C C . CYS A 1 99 ? -7.746 9.766 17.781 1 83.38 99 CYS A C 1
ATOM 817 O O . CYS A 1 99 ? -8.062 10.914 18.094 1 83.38 99 CYS A O 1
ATOM 819 N N . PHE A 1 100 ? -8.094 8.789 18.484 1 84.19 100 PHE A N 1
ATOM 820 C CA . PHE A 1 100 ? -8.883 8.906 19.688 1 84.19 100 PHE A CA 1
ATOM 821 C C . PHE A 1 100 ? -8.102 9.633 20.781 1 84.19 100 PHE A C 1
ATOM 823 O O . PHE A 1 100 ? -8.625 10.539 21.438 1 84.19 100 PHE A O 1
ATOM 830 N N . LEU A 1 101 ? -6.824 9.305 20.922 1 84.25 101 LEU A N 1
ATOM 831 C CA . LEU A 1 101 ? -5.992 9.875 21.969 1 84.25 101 LEU A CA 1
ATOM 832 C C . LEU A 1 101 ? -5.633 11.328 21.656 1 84.25 101 LEU A C 1
ATOM 834 O O . LEU A 1 101 ? -5.57 12.164 22.562 1 84.25 101 LEU A O 1
ATOM 838 N N . LEU A 1 102 ? -5.406 11.703 20.469 1 82.31 102 LEU A N 1
ATOM 839 C CA . LEU A 1 102 ? -4.988 13.047 20.078 1 82.31 102 LEU A CA 1
ATOM 840 C C . LEU A 1 102 ? -6.168 14.008 20.094 1 82.31 102 LEU A C 1
ATOM 842 O O . LEU A 1 102 ? -5.988 15.211 20.297 1 82.31 102 LEU A O 1
ATOM 846 N N . ASN A 1 103 ? -7.328 13.484 19.828 1 77.19 103 ASN A N 1
ATOM 847 C CA . ASN A 1 103 ? -8.484 14.367 19.719 1 77.19 103 ASN A CA 1
ATOM 848 C C . ASN A 1 103 ? -9.461 14.148 20.875 1 77.19 103 ASN A C 1
ATOM 850 O O . ASN A 1 103 ? -10.672 14.242 20.688 1 77.19 103 ASN A O 1
ATOM 854 N N . LEU A 1 104 ? -8.875 13.859 21.938 1 72.62 104 LEU A N 1
ATOM 855 C CA . LEU A 1 104 ? -9.711 13.617 23.109 1 72.62 104 LEU A CA 1
ATOM 856 C C . LEU A 1 104 ? -10.531 14.859 23.453 1 72.62 104 LEU A C 1
ATOM 858 O O . LEU A 1 104 ? -11.688 14.758 23.859 1 72.62 104 LEU A O 1
ATOM 862 N N . VAL A 1 105 ? -9.961 16.078 23.172 1 67.19 105 VAL A N 1
ATOM 863 C CA . VAL A 1 105 ? -10.625 17.328 23.516 1 67.19 105 VAL A CA 1
ATOM 864 C C . VAL A 1 105 ? -11.562 17.75 22.391 1 67.19 105 VAL A C 1
ATOM 866 O O . VAL A 1 105 ? -12.609 18.359 22.625 1 67.19 105 VAL A O 1
ATOM 869 N N . ARG A 1 106 ? -11.203 17.484 21.188 1 77.12 106 ARG A N 1
ATOM 870 C CA . ARG A 1 106 ? -12 17.859 20.016 1 77.12 106 ARG A CA 1
ATOM 871 C C . ARG A 1 106 ? -12.867 16.703 19.562 1 77.12 106 ARG A C 1
ATOM 873 O O . ARG A 1 106 ? -12.57 16.062 18.547 1 77.12 106 ARG A O 1
ATOM 880 N N . VAL A 1 107 ? -13.938 16.562 20.234 1 75.44 107 VAL A N 1
ATOM 881 C CA . VAL A 1 107 ? -14.797 15.391 20.125 1 75.44 107 VAL A CA 1
ATOM 882 C C . VAL A 1 107 ? -15.344 15.281 18.703 1 75.44 107 VAL A C 1
ATOM 884 O O . VAL A 1 107 ? -15.398 14.188 18.141 1 75.44 107 VAL A O 1
ATOM 887 N N . TRP A 1 108 ? -15.656 16.422 18.125 1 79 108 TRP A N 1
ATOM 888 C CA . TRP A 1 108 ? -16.266 16.391 16.797 1 79 108 TRP A CA 1
ATOM 889 C C . TRP A 1 108 ? -15.273 15.883 15.766 1 79 108 TRP A C 1
ATOM 891 O O . TRP A 1 108 ? -15.633 15.133 14.859 1 79 108 TRP A O 1
ATOM 901 N N . LEU A 1 109 ? -14.078 16.234 15.938 1 75.38 109 LEU A N 1
ATOM 902 C CA . LEU A 1 109 ? -13.055 15.836 14.984 1 75.38 109 LEU A CA 1
ATOM 903 C C . LEU A 1 109 ? -12.766 14.344 15.094 1 75.38 109 LEU A C 1
ATOM 905 O O . LEU A 1 109 ? -12.617 13.664 14.078 1 75.38 109 LEU A O 1
ATOM 909 N N . TRP A 1 110 ? -12.789 13.898 16.328 1 79.75 110 TRP A N 1
ATOM 910 C CA . TRP A 1 110 ? -12.516 12.477 16.531 1 79.75 110 TRP A CA 1
ATOM 911 C C . TRP A 1 110 ? -13.688 11.625 16.047 1 79.75 110 TRP A C 1
ATOM 913 O O . TRP A 1 110 ? -13.492 10.523 15.531 1 79.75 110 TRP A O 1
ATOM 923 N N . LEU A 1 111 ? -14.805 12.203 16.094 1 82.62 111 LEU A N 1
ATOM 924 C CA . LEU A 1 111 ? -15.977 11.445 15.656 1 82.62 111 LEU A CA 1
ATOM 925 C C . LEU A 1 111 ? -15.969 11.25 14.148 1 82.62 111 LEU A C 1
ATOM 927 O O . LEU A 1 111 ? -16.266 10.156 13.656 1 82.62 111 LEU A O 1
ATOM 931 N N . ILE A 1 112 ? -15.617 12.227 13.477 1 83.5 112 ILE A N 1
ATOM 932 C CA . ILE A 1 112 ? -15.625 12.141 12.023 1 83.5 112 ILE A CA 1
ATOM 933 C C . ILE A 1 112 ? -14.547 11.164 11.562 1 83.5 112 ILE A C 1
ATOM 935 O O . ILE A 1 112 ? -14.836 10.227 10.812 1 83.5 112 ILE A O 1
ATOM 939 N N . TYR A 1 113 ? -13.367 11.32 12.062 1 84.69 113 TYR A N 1
ATOM 940 C CA . TYR A 1 113 ? -12.289 10.422 11.68 1 84.69 113 TYR A CA 1
ATOM 941 C C . TYR A 1 113 ? -12.523 9.023 12.242 1 84.69 113 TYR A C 1
ATOM 943 O O . TYR A 1 113 ? -12.266 8.023 11.562 1 84.69 113 TYR A O 1
ATOM 951 N N . GLY A 1 114 ? -13.055 9.023 13.43 1 87 114 GLY A N 1
ATOM 952 C CA . GLY A 1 114 ? -13.258 7.754 14.102 1 87 114 GLY A CA 1
ATOM 953 C C . GLY A 1 114 ? -14.266 6.863 13.398 1 87 114 GLY A C 1
ATOM 954 O O . GLY A 1 114 ? -14.07 5.648 13.305 1 87 114 GLY A O 1
ATOM 955 N N . VAL A 1 115 ? -15.219 7.441 12.883 1 89.94 115 VAL A N 1
ATOM 956 C CA . VAL A 1 115 ? -16.266 6.676 12.203 1 89.94 115 VAL A CA 1
ATOM 957 C C . VAL A 1 115 ? -15.688 6.031 10.938 1 89.94 115 VAL A C 1
ATOM 959 O O . VAL A 1 115 ? -15.961 4.867 10.648 1 89.94 115 VAL A O 1
ATOM 962 N N . PHE A 1 116 ? -14.906 6.73 10.25 1 91.81 116 PHE A N 1
ATOM 963 C CA . PHE A 1 116 ? -14.352 6.188 9.016 1 91.81 116 PHE A CA 1
ATOM 964 C C . PHE A 1 116 ? -13.289 5.137 9.32 1 91.81 116 PHE A C 1
ATOM 966 O O . PHE A 1 116 ? -13.188 4.133 8.609 1 91.81 116 PHE A O 1
ATOM 973 N N . TYR A 1 117 ? -12.531 5.367 10.398 1 92.56 117 TYR A N 1
ATOM 974 C CA . TYR A 1 117 ? -11.57 4.34 10.773 1 92.56 117 TYR A CA 1
ATOM 975 C C . TYR A 1 117 ? -12.281 3.07 11.227 1 92.56 117 TYR A C 1
ATOM 977 O O . TYR A 1 117 ? -11.836 1.96 10.93 1 92.56 117 TYR A O 1
ATOM 985 N N . PHE A 1 118 ? -13.336 3.244 11.883 1 93.69 118 PHE A N 1
ATOM 986 C CA . PHE A 1 118 ? -14.102 2.088 12.328 1 93.69 118 PHE A CA 1
ATOM 987 C C . PHE A 1 118 ? -14.711 1.356 11.141 1 93.69 118 PHE A C 1
ATOM 989 O O . PHE A 1 118 ? -14.68 0.125 11.078 1 93.69 118 PHE A O 1
ATOM 996 N N . ALA A 1 119 ? -15.281 2.078 10.297 1 95.31 119 ALA A N 1
ATOM 997 C CA . ALA A 1 119 ? -15.852 1.481 9.094 1 95.31 119 ALA A CA 1
ATOM 998 C C . ALA A 1 119 ? -14.781 0.731 8.297 1 95.31 119 ALA A C 1
ATOM 1000 O O . ALA A 1 119 ? -15.039 -0.359 7.781 1 95.31 119 ALA A O 1
ATOM 1001 N N . LEU A 1 120 ? -13.641 1.297 8.195 1 96.19 120 LEU A N 1
ATOM 1002 C CA . LEU A 1 120 ? -12.547 0.65 7.48 1 96.19 120 LEU A CA 1
ATOM 1003 C C . LEU A 1 120 ? -12.117 -0.628 8.188 1 96.19 120 LEU A C 1
ATOM 1005 O O . LEU A 1 120 ? -11.883 -1.653 7.543 1 96.19 120 LEU A O 1
ATOM 1009 N N . LEU A 1 121 ? -12.031 -0.553 9.492 1 96.38 121 LEU A N 1
ATOM 1010 C CA . LEU A 1 121 ? -11.672 -1.728 10.281 1 96.38 121 LEU A CA 1
ATOM 1011 C C . LEU A 1 121 ? -12.68 -2.85 10.078 1 96.38 121 LEU A C 1
ATOM 1013 O O . LEU A 1 121 ? -12.305 -4.012 9.914 1 96.38 121 LEU A O 1
ATOM 1017 N N . ALA A 1 122 ? -13.867 -2.486 10.062 1 95.81 122 ALA A N 1
ATOM 1018 C CA . ALA A 1 122 ? -14.93 -3.467 9.852 1 95.81 122 ALA A CA 1
ATOM 1019 C C . ALA A 1 122 ? -14.836 -4.086 8.453 1 95.81 122 ALA A C 1
ATOM 1021 O O . ALA A 1 122 ? -14.938 -5.305 8.305 1 95.81 122 ALA A O 1
ATOM 1022 N N . ALA A 1 123 ? -14.672 -3.27 7.5 1 96.12 123 ALA A N 1
ATOM 1023 C CA . ALA A 1 123 ? -14.562 -3.756 6.125 1 96.12 123 ALA A CA 1
ATOM 1024 C C . ALA A 1 123 ? -13.383 -4.715 5.973 1 96.12 123 ALA A C 1
ATOM 1026 O O . ALA A 1 123 ? -13.516 -5.773 5.359 1 96.12 123 ALA A O 1
ATOM 1027 N N . LEU A 1 124 ? -12.258 -4.34 6.551 1 96.88 124 LEU A N 1
ATOM 1028 C CA . LEU A 1 124 ? -11.062 -5.172 6.465 1 96.88 124 LEU A CA 1
ATOM 1029 C C . LEU A 1 124 ? -11.273 -6.5 7.191 1 96.88 124 LEU A C 1
ATOM 1031 O O . LEU A 1 124 ? -10.844 -7.551 6.707 1 96.88 124 LEU A O 1
ATOM 1035 N N . SER A 1 125 ? -11.922 -6.441 8.32 1 95.19 125 SER A N 1
ATOM 1036 C CA . SER A 1 125 ? -12.18 -7.648 9.102 1 95.19 125 SER A CA 1
ATOM 1037 C C . SER A 1 125 ? -13.133 -8.586 8.375 1 95.19 125 SER A C 1
ATOM 1039 O O . SER A 1 125 ? -12.93 -9.805 8.359 1 95.19 125 SER A O 1
ATOM 1041 N N . ILE A 1 126 ? -14.125 -8.039 7.801 1 94.12 126 ILE A N 1
ATOM 1042 C CA . ILE A 1 126 ? -15.078 -8.844 7.051 1 94.12 126 ILE A CA 1
ATOM 1043 C C . ILE A 1 126 ? -14.383 -9.492 5.855 1 94.12 126 ILE A C 1
ATOM 1045 O O . ILE A 1 126 ? -14.617 -10.672 5.555 1 94.12 126 ILE A O 1
ATOM 1049 N N . ASP A 1 127 ? -13.57 -8.711 5.156 1 94.44 127 ASP A N 1
ATOM 1050 C CA . ASP A 1 127 ? -12.812 -9.234 4.02 1 94.44 127 ASP A CA 1
ATOM 1051 C C . ASP A 1 127 ? -11.938 -10.414 4.438 1 94.44 127 ASP A C 1
ATOM 1053 O O . ASP A 1 127 ? -11.93 -11.453 3.771 1 94.44 127 ASP A O 1
ATOM 1057 N N . LEU A 1 128 ? -11.25 -10.219 5.543 1 93.06 128 LEU A N 1
ATOM 1058 C CA . LEU A 1 128 ? -10.391 -11.281 6.043 1 93.06 128 LEU A CA 1
ATOM 1059 C C . LEU A 1 128 ? -11.211 -12.523 6.383 1 93.06 128 LEU A C 1
ATOM 1061 O O . LEU A 1 128 ? -10.781 -13.648 6.105 1 93.06 128 LEU A O 1
ATOM 1065 N N . PHE A 1 129 ? -12.352 -12.281 6.973 1 91 129 PHE A N 1
ATOM 1066 C CA . PHE A 1 129 ? -13.242 -13.383 7.336 1 91 129 PHE A CA 1
ATOM 1067 C C . PHE A 1 129 ? -13.727 -14.117 6.098 1 91 129 PHE A C 1
ATOM 1069 O O . PHE A 1 129 ? -13.766 -15.352 6.074 1 91 129 PHE A O 1
ATOM 1076 N N . LEU A 1 130 ? -14.047 -13.422 5.031 1 89.56 130 LEU A N 1
ATOM 1077 C CA . LEU A 1 130 ? -14.516 -14.031 3.789 1 89.56 130 LEU A CA 1
ATOM 1078 C C . LEU A 1 130 ? -13.414 -14.836 3.123 1 89.56 130 LEU A C 1
ATOM 1080 O O . LEU A 1 130 ? -13.664 -15.93 2.609 1 89.56 130 LEU A O 1
ATOM 1084 N N . ILE A 1 131 ? -12.227 -14.297 3.17 1 89.31 131 ILE A N 1
ATOM 1085 C CA . ILE A 1 131 ? -11.086 -14.977 2.557 1 89.31 131 ILE A CA 1
ATOM 1086 C C . ILE A 1 131 ? -10.758 -16.234 3.344 1 89.31 131 ILE A C 1
ATOM 1088 O O . ILE A 1 131 ? -10.469 -17.281 2.756 1 89.31 131 ILE A O 1
ATOM 1092 N N . ALA A 1 132 ? -10.812 -16.172 4.613 1 85.06 132 ALA A N 1
ATOM 1093 C CA . ALA A 1 132 ? -10.539 -17.344 5.457 1 85.06 132 ALA A CA 1
ATOM 1094 C C . ALA A 1 132 ? -11.578 -18.438 5.242 1 85.06 132 ALA A C 1
ATOM 1096 O O . ALA A 1 132 ? -11.258 -19.625 5.297 1 85.06 132 ALA A O 1
ATOM 1097 N N . ASN A 1 133 ? -12.734 -18.016 4.992 1 81.5 133 ASN A N 1
ATOM 1098 C CA . ASN A 1 133 ? -13.812 -18.969 4.758 1 81.5 133 ASN A CA 1
ATOM 1099 C C . ASN A 1 133 ? -13.68 -19.641 3.391 1 81.5 133 ASN A C 1
ATOM 1101 O O . ASN A 1 133 ? -14.047 -20.797 3.227 1 81.5 133 ASN A O 1
ATOM 1105 N N . GLU A 1 134 ? -13.25 -18.969 2.451 1 75.75 134 GLU A N 1
ATOM 1106 C CA . GLU A 1 134 ? -13.109 -19.516 1.103 1 75.75 134 GLU A CA 1
ATOM 1107 C C . GLU A 1 134 ? -11.875 -20.406 0.986 1 75.75 134 GLU A C 1
ATOM 1109 O O . GLU A 1 134 ? -11.922 -21.469 0.365 1 75.75 134 GLU A O 1
ATOM 1114 N N . ARG A 1 135 ? -10.867 -19.984 1.529 1 72 135 ARG A N 1
ATOM 1115 C CA . ARG A 1 135 ? -9.609 -20.641 1.197 1 72 135 ARG A CA 1
ATOM 1116 C C . ARG A 1 135 ? -8.969 -21.25 2.438 1 72 135 ARG A C 1
ATOM 1118 O O . ARG A 1 135 ? -7.949 -21.938 2.34 1 72 135 ARG A O 1
ATOM 1125 N N . GLY A 1 136 ? -9.711 -21.359 3.488 1 64.12 136 GLY A N 1
ATOM 1126 C CA . GLY A 1 136 ? -9.133 -21.859 4.723 1 64.12 136 GLY A CA 1
ATOM 1127 C C . GLY A 1 136 ? -8.133 -20.906 5.348 1 64.12 136 GLY A C 1
ATOM 1128 O O . GLY A 1 136 ? -7.762 -19.906 4.738 1 64.12 136 GLY A O 1
ATOM 1129 N N . CYS A 1 137 ? -8.102 -20.938 6.637 1 57.03 137 CYS A N 1
ATOM 1130 C CA . CYS A 1 137 ? -7.164 -20.109 7.402 1 57.03 137 CYS A CA 1
ATOM 1131 C C . CYS A 1 137 ? -5.727 -20.547 7.145 1 57.03 137 CYS A C 1
ATOM 1133 O O . CYS A 1 137 ? -4.801 -20.047 7.793 1 57.03 137 CYS A O 1
ATOM 1135 N N . THR A 1 138 ? -5.539 -21.469 6.211 1 49.91 138 THR A N 1
ATOM 1136 C CA . THR A 1 138 ? -4.16 -21.953 6.109 1 49.91 138 THR A CA 1
ATOM 1137 C C . THR A 1 138 ? -3.295 -20.938 5.363 1 49.91 138 THR A C 1
ATOM 1139 O O . THR A 1 138 ? -3.658 -20.484 4.273 1 49.91 138 THR A O 1
ATOM 1142 N N . PHE A 1 139 ? -2.684 -20.125 6.062 1 47.44 139 PHE A N 1
ATOM 1143 C CA . PHE A 1 139 ? -1.565 -19.469 5.41 1 47.44 139 PHE A CA 1
ATOM 1144 C C . PHE A 1 139 ? -0.754 -20.453 4.578 1 47.44 139 PHE A C 1
ATOM 1146 O O . PHE A 1 139 ? 0.478 -20.391 4.57 1 47.44 139 PHE A O 1
ATOM 1153 N N . SER A 1 140 ? -1.296 -21.594 4.344 1 39.84 140 SER A N 1
ATOM 1154 C CA . SER A 1 140 ? -0.569 -22.703 3.711 1 39.84 140 SER A CA 1
ATOM 1155 C C . SER A 1 140 ? -0.15 -22.328 2.291 1 39.84 140 SER A C 1
ATOM 1157 O O . SER A 1 140 ? -0.897 -21.672 1.567 1 39.84 140 SER A O 1
ATOM 1159 N N . CYS A 1 141 ? 1.139 -22.172 2.014 1 37.19 141 CYS A N 1
ATOM 1160 C CA . CYS A 1 141 ? 1.973 -22.188 0.816 1 37.19 141 CYS A CA 1
ATOM 1161 C C . CYS A 1 141 ? 1.501 -23.266 -0.159 1 37.19 141 CYS A C 1
ATOM 1163 O O . CYS A 1 141 ? 1.644 -24.453 0.107 1 37.19 141 CYS A O 1
ATOM 1165 N N . ALA A 1 142 ? 0.242 -23.5 -0.574 1 33.34 142 ALA A N 1
ATOM 1166 C CA . ALA A 1 142 ? 0.261 -24.484 -1.66 1 33.34 142 ALA A CA 1
ATOM 1167 C C . ALA A 1 142 ? 0.891 -23.891 -2.918 1 33.34 142 ALA A C 1
ATOM 1169 O O . ALA A 1 142 ? 0.798 -22.688 -3.16 1 33.34 142 ALA A O 1
ATOM 1170 N N . MET B 1 1 ? 38.75 -43.312 -9.82 1 33.56 1 MET B N 1
ATOM 1171 C CA . MET B 1 1 ? 38.812 -41.875 -9.586 1 33.56 1 MET B CA 1
ATOM 1172 C C . MET B 1 1 ? 37.781 -41.125 -10.43 1 33.56 1 MET B C 1
ATOM 1174 O O . MET B 1 1 ? 38 -40.906 -11.625 1 33.56 1 MET B O 1
ATOM 1178 N N . SER B 1 2 ? 36.531 -41.438 -10.367 1 34.97 2 SER B N 1
ATOM 1179 C CA . SER B 1 2 ? 35.344 -40.844 -11.016 1 34.97 2 SER B CA 1
ATOM 1180 C C . SER B 1 2 ? 35.312 -39.344 -10.805 1 34.97 2 SER B C 1
ATOM 1182 O O . SER B 1 2 ? 35.344 -38.875 -9.664 1 34.97 2 SER B O 1
ATOM 1184 N N . ASP B 1 3 ? 35.969 -38.5 -11.688 1 32.47 3 ASP B N 1
ATOM 1185 C CA . ASP B 1 3 ? 35.844 -37.062 -11.766 1 32.47 3 ASP B CA 1
ATOM 1186 C C . ASP B 1 3 ? 34.375 -36.625 -11.547 1 32.47 3 ASP B C 1
ATOM 1188 O O . ASP B 1 3 ? 33.5 -36.969 -12.352 1 32.47 3 ASP B O 1
ATOM 1192 N N . MET B 1 4 ? 33.844 -36.75 -10.391 1 36.31 4 MET B N 1
ATOM 1193 C CA . MET B 1 4 ? 32.625 -36 -10.086 1 36.31 4 MET B CA 1
ATOM 1194 C C . MET B 1 4 ? 32.688 -34.594 -10.703 1 36.31 4 MET B C 1
ATOM 1196 O O . MET B 1 4 ? 33.469 -33.75 -10.281 1 36.31 4 MET B O 1
ATOM 1200 N N . ILE B 1 5 ? 32.688 -34.469 -12.07 1 36.88 5 ILE B N 1
ATOM 1201 C CA . ILE B 1 5 ? 32.406 -33.188 -12.719 1 36.88 5 ILE B CA 1
ATOM 1202 C C . ILE B 1 5 ? 31.359 -32.438 -11.914 1 36.88 5 ILE B C 1
ATOM 1204 O O . ILE B 1 5 ? 30.219 -32.906 -11.75 1 36.88 5 ILE B O 1
ATOM 1208 N N . ILE B 1 6 ? 31.641 -31.922 -10.758 1 38.66 6 ILE B N 1
ATOM 1209 C CA . ILE B 1 6 ? 30.844 -30.859 -10.12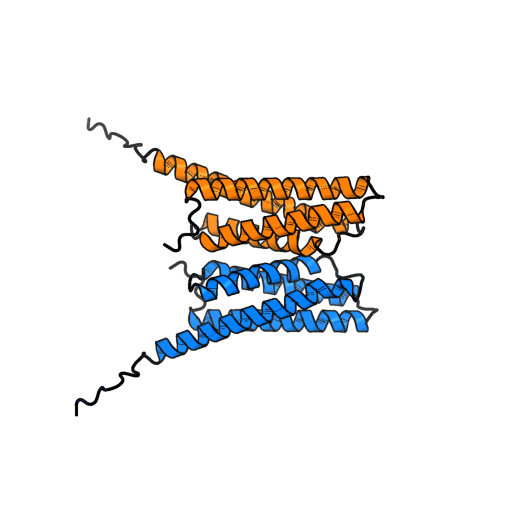5 1 38.66 6 ILE B CA 1
ATOM 1210 C C . ILE B 1 6 ? 30.25 -29.953 -11.188 1 38.66 6 ILE B C 1
ATOM 1212 O O . ILE B 1 6 ? 30.984 -29.281 -11.914 1 38.66 6 ILE B O 1
ATOM 1216 N N . ASN B 1 7 ? 29.328 -30.391 -12.055 1 36.97 7 ASN B N 1
ATOM 1217 C CA . ASN B 1 7 ? 28.453 -29.625 -12.945 1 36.97 7 ASN B CA 1
ATOM 1218 C C . ASN B 1 7 ? 28.062 -28.281 -12.328 1 36.97 7 ASN B C 1
ATOM 1220 O O . ASN B 1 7 ? 27.172 -28.234 -11.484 1 36.97 7 ASN B O 1
ATOM 1224 N N . ASP B 1 8 ? 28.859 -27.531 -11.727 1 46.22 8 ASP B N 1
ATOM 1225 C CA . ASP B 1 8 ? 28.719 -26.094 -11.516 1 46.22 8 ASP B CA 1
ATOM 1226 C C . ASP B 1 8 ? 27.906 -25.453 -12.633 1 46.22 8 ASP B C 1
ATOM 1228 O O . ASP B 1 8 ? 28 -24.25 -12.875 1 46.22 8 ASP B O 1
ATOM 1232 N N . SER B 1 9 ? 27.406 -26.031 -13.641 1 45.72 9 SER B N 1
ATOM 1233 C CA . SER B 1 9 ? 26.703 -25.688 -14.875 1 45.72 9 SER B CA 1
ATOM 1234 C C . SER B 1 9 ? 25.344 -25.062 -14.586 1 45.72 9 SER B C 1
ATOM 1236 O O . SER B 1 9 ? 24.312 -25.688 -14.766 1 45.72 9 SER B O 1
ATOM 1238 N N . VAL B 1 10 ? 25.094 -24.625 -13.383 1 52.78 10 VAL B N 1
ATOM 1239 C CA . VAL B 1 10 ? 23.859 -23.844 -13.461 1 52.78 10 VAL B CA 1
ATOM 1240 C C . VAL B 1 10 ? 23.922 -22.922 -14.68 1 52.78 10 VAL B C 1
ATOM 1242 O O . VAL B 1 10 ? 24.891 -22.188 -14.867 1 52.78 10 VAL B O 1
ATOM 1245 N N . PRO B 1 11 ? 23.141 -23.25 -15.633 1 63.06 11 PRO B N 1
ATOM 1246 C CA . PRO B 1 11 ? 23.156 -22.391 -16.812 1 63.06 11 PRO B CA 1
ATOM 1247 C C . PRO B 1 11 ? 23.25 -20.906 -16.469 1 63.06 11 PRO B C 1
ATOM 1249 O O . PRO B 1 11 ? 22.766 -20.5 -15.406 1 63.06 11 PRO B O 1
ATOM 1252 N N . VAL B 1 12 ? 24.344 -20.156 -16.906 1 64.44 12 VAL B N 1
ATOM 1253 C CA . VAL B 1 12 ? 24.578 -18.719 -16.797 1 64.44 12 VAL B CA 1
ATOM 1254 C C . VAL B 1 12 ? 23.25 -17.984 -16.703 1 64.44 12 VAL B C 1
ATOM 1256 O O . VAL B 1 12 ? 23.109 -17.031 -15.93 1 64.44 12 VAL B O 1
ATOM 1259 N N . ASP B 1 13 ? 22.312 -18.531 -17.25 1 66.31 13 ASP B N 1
ATOM 1260 C CA . ASP B 1 13 ? 21 -17.891 -17.25 1 66.31 13 ASP B CA 1
ATOM 1261 C C . ASP B 1 13 ? 20.359 -17.953 -15.859 1 66.31 13 ASP B C 1
ATOM 1263 O O . ASP B 1 13 ? 19.766 -16.984 -15.398 1 66.31 13 ASP B O 1
ATOM 1267 N N . LYS B 1 14 ? 20.625 -19.094 -15.258 1 68.56 14 LYS B N 1
ATOM 1268 C CA . LYS B 1 14 ? 20.047 -19.234 -13.93 1 68.56 14 LYS B CA 1
ATOM 1269 C C . LYS B 1 14 ? 20.75 -18.328 -12.922 1 68.56 14 LYS B C 1
ATOM 1271 O O . LYS B 1 14 ? 20.109 -17.734 -12.055 1 68.56 14 LYS B O 1
ATOM 1276 N N . LYS B 1 15 ? 22.078 -18.266 -13.078 1 71.12 15 LYS B N 1
ATOM 1277 C CA . LYS B 1 15 ? 22.844 -17.391 -12.188 1 71.12 15 LYS B CA 1
ATOM 1278 C C . LYS B 1 15 ? 22.438 -15.922 -12.398 1 71.12 15 LYS B C 1
ATOM 1280 O O . LYS B 1 15 ? 22.312 -15.172 -11.43 1 71.12 15 LYS B O 1
ATOM 1285 N N . TRP B 1 16 ? 22.234 -15.57 -13.609 1 70.44 16 TRP B N 1
ATOM 1286 C CA . TRP B 1 16 ? 21.812 -14.211 -13.938 1 70.44 16 TRP B CA 1
ATOM 1287 C C . TRP B 1 16 ? 20.438 -13.922 -13.375 1 70.44 16 TRP B C 1
ATOM 1289 O O . TRP B 1 16 ? 20.188 -12.844 -12.812 1 70.44 16 TRP B O 1
ATOM 1299 N N . SER B 1 17 ? 19.703 -14.922 -13.414 1 76.12 17 SER B N 1
ATOM 1300 C CA . SER B 1 17 ? 18.344 -14.758 -12.906 1 76.12 17 SER B CA 1
ATOM 1301 C C . SER B 1 17 ? 18.328 -14.625 -11.383 1 76.12 17 SER B C 1
ATOM 1303 O O . SER B 1 17 ? 17.578 -13.836 -10.828 1 76.12 17 SER B O 1
ATOM 1305 N N . GLU B 1 18 ? 19.234 -15.312 -10.758 1 80.25 18 GLU B N 1
ATOM 1306 C CA . GLU B 1 18 ? 19.312 -15.227 -9.305 1 80.25 18 GLU B CA 1
ATOM 1307 C C . GLU B 1 18 ? 19.891 -13.875 -8.867 1 80.25 18 GLU B C 1
ATOM 1309 O O . GLU B 1 18 ? 19.453 -13.312 -7.863 1 80.25 18 GLU B O 1
ATOM 1314 N N . LEU B 1 19 ? 20.859 -13.469 -9.648 1 79.19 19 LEU B N 1
ATOM 1315 C CA . LEU B 1 19 ? 21.438 -12.164 -9.352 1 79.19 19 LEU B CA 1
ATOM 1316 C C . LEU B 1 19 ? 20.391 -11.062 -9.508 1 79.19 19 LEU B C 1
ATOM 1318 O O . LEU B 1 19 ? 20.312 -10.148 -8.688 1 79.19 19 LEU B O 1
ATOM 1322 N N . ILE B 1 20 ? 19.641 -11.156 -10.508 1 78.88 20 ILE B N 1
ATOM 1323 C CA . ILE B 1 20 ? 18.609 -10.156 -10.734 1 78.88 20 ILE B CA 1
ATOM 1324 C C . ILE B 1 20 ? 17.562 -10.227 -9.617 1 78.88 20 ILE B C 1
ATOM 1326 O O . ILE B 1 20 ? 17.125 -9.188 -9.117 1 78.88 20 ILE B O 1
ATOM 1330 N N . ARG B 1 21 ? 17.281 -11.398 -9.25 1 84.56 21 ARG B N 1
ATOM 1331 C CA . ARG B 1 21 ? 16.328 -11.555 -8.164 1 84.56 21 ARG B CA 1
ATOM 1332 C C . ARG B 1 21 ? 16.859 -10.961 -6.867 1 84.56 21 ARG B C 1
ATOM 1334 O O . ARG B 1 21 ? 16.125 -10.336 -6.105 1 84.56 21 ARG B O 1
ATOM 1341 N N . TYR B 1 22 ? 18.109 -11.164 -6.73 1 88.19 22 TYR B N 1
ATOM 1342 C CA . TYR B 1 22 ? 18.75 -10.586 -5.551 1 88.19 22 TYR B CA 1
ATOM 1343 C C . TYR B 1 22 ? 18.734 -9.062 -5.617 1 88.19 22 TYR B C 1
ATOM 1345 O O . TYR B 1 22 ? 18.469 -8.391 -4.617 1 88.19 22 TYR B O 1
ATOM 1353 N N . ASN B 1 23 ? 18.969 -8.516 -6.707 1 89.62 23 ASN B N 1
ATOM 1354 C CA . ASN B 1 23 ? 18.953 -7.066 -6.887 1 89.62 23 ASN B CA 1
ATOM 1355 C C . ASN B 1 23 ? 17.562 -6.484 -6.676 1 89.62 23 ASN B C 1
ATOM 1357 O O . ASN B 1 23 ? 17.422 -5.398 -6.113 1 89.62 23 ASN B O 1
ATOM 1361 N N . ILE B 1 24 ? 16.625 -7.195 -7.082 1 90.69 24 ILE B N 1
ATOM 1362 C CA . ILE B 1 24 ? 15.25 -6.758 -6.879 1 90.69 24 ILE B CA 1
ATOM 1363 C C . ILE B 1 24 ? 14.922 -6.754 -5.391 1 90.69 24 ILE B C 1
ATOM 1365 O O . ILE B 1 24 ? 14.289 -5.82 -4.887 1 90.69 24 ILE B O 1
ATOM 1369 N N . PHE B 1 25 ? 15.445 -7.742 -4.773 1 91.56 25 PHE B N 1
ATOM 1370 C CA . PHE B 1 25 ? 15.25 -7.816 -3.332 1 91.56 25 PHE B CA 1
ATOM 1371 C C . PHE B 1 25 ? 15.906 -6.633 -2.633 1 91.56 25 PHE B C 1
ATOM 1373 O O . PHE B 1 25 ? 15.297 -6.008 -1.759 1 91.56 25 PHE B O 1
ATOM 1380 N N . ILE B 1 26 ? 17.031 -6.285 -3.002 1 92.5 26 ILE B N 1
ATOM 1381 C CA . ILE B 1 26 ? 17.734 -5.148 -2.422 1 92.5 26 ILE B CA 1
ATOM 1382 C C . ILE B 1 26 ? 16.969 -3.861 -2.705 1 92.5 26 ILE B C 1
ATOM 1384 O O . ILE B 1 26 ? 16.859 -2.99 -1.84 1 92.5 26 ILE B O 1
ATOM 1388 N N . MET B 1 27 ? 16.453 -3.754 -3.846 1 94.31 27 MET B N 1
ATOM 1389 C CA . MET B 1 27 ? 15.688 -2.559 -4.188 1 94.31 27 MET B CA 1
ATOM 1390 C C . MET B 1 27 ? 14.43 -2.449 -3.326 1 94.31 27 MET B C 1
ATOM 1392 O O . MET B 1 27 ? 14.039 -1.351 -2.93 1 94.31 27 MET B O 1
ATOM 1396 N N . LYS B 1 28 ? 13.859 -3.564 -3.039 1 95.25 28 LYS B N 1
ATOM 1397 C CA . LYS B 1 28 ? 12.711 -3.535 -2.139 1 95.25 28 LYS B CA 1
ATOM 1398 C C . LYS B 1 28 ? 13.109 -3.035 -0.753 1 95.25 28 LYS B C 1
ATOM 1400 O O . LYS B 1 28 ? 12.359 -2.295 -0.114 1 95.25 28 LYS B O 1
ATOM 1405 N N . LEU B 1 29 ? 14.32 -3.398 -0.294 1 95.38 29 LEU B N 1
ATOM 1406 C CA . LEU B 1 29 ? 14.828 -2.943 0.995 1 95.38 29 LEU B CA 1
ATOM 1407 C C . LEU B 1 29 ? 15.102 -1.443 0.971 1 95.38 29 LEU B C 1
ATOM 1409 O O . LEU B 1 29 ? 14.789 -0.734 1.929 1 95.38 29 LEU B O 1
ATOM 1413 N N . VAL B 1 30 ? 15.617 -1.04 -0.091 1 95.31 30 VAL B N 1
ATOM 1414 C CA . VAL B 1 30 ? 15.93 0.376 -0.257 1 95.31 30 VAL B CA 1
ATOM 1415 C C . VAL B 1 30 ? 14.633 1.188 -0.282 1 95.31 30 VAL B C 1
ATOM 1417 O O . VAL B 1 30 ? 14.523 2.215 0.392 1 95.31 30 VAL B O 1
ATOM 1420 N N . GLU B 1 31 ? 13.672 0.725 -1.062 1 96.88 31 GLU B N 1
ATOM 1421 C CA . GLU B 1 31 ? 12.367 1.377 -1.111 1 96.88 31 GLU B CA 1
ATOM 1422 C C . GLU B 1 31 ? 11.742 1.46 0.277 1 96.88 31 GLU B C 1
ATOM 1424 O O . GLU B 1 31 ? 11.195 2.498 0.656 1 96.88 31 GLU B O 1
ATOM 1429 N N . PHE B 1 32 ? 11.875 0.379 1.003 1 96.19 32 PHE B N 1
ATOM 1430 C CA . PHE B 1 32 ? 11.328 0.321 2.355 1 96.19 32 PHE B CA 1
ATOM 1431 C C . PHE B 1 32 ? 12.023 1.334 3.26 1 96.19 32 PHE B C 1
ATOM 1433 O O . PHE B 1 32 ? 11.359 2.086 3.977 1 96.19 32 PHE B O 1
ATOM 1440 N N . GLY B 1 33 ? 13.281 1.359 3.193 1 94.75 33 GLY B N 1
ATOM 1441 C CA . GLY B 1 33 ? 14.055 2.27 4.027 1 94.75 33 GLY B CA 1
ATOM 1442 C C . GLY B 1 33 ? 13.758 3.73 3.744 1 94.75 33 GLY B C 1
ATOM 1443 O O . GLY B 1 33 ? 13.539 4.516 4.672 1 94.75 33 GLY B O 1
ATOM 1444 N N . ILE B 1 34 ? 13.734 4.098 2.527 1 95.19 34 ILE B N 1
ATOM 1445 C CA . ILE B 1 34 ? 13.508 5.488 2.148 1 95.19 34 ILE B CA 1
ATOM 1446 C C . ILE B 1 34 ? 12.086 5.898 2.523 1 95.19 34 ILE B C 1
ATOM 1448 O O . ILE B 1 34 ? 11.867 6.996 3.049 1 95.19 34 ILE B O 1
ATOM 1452 N N . SER B 1 35 ? 11.133 5.031 2.205 1 94.12 35 SER B N 1
ATOM 1453 C CA . SER B 1 35 ? 9.742 5.336 2.531 1 94.12 35 SER B CA 1
ATOM 1454 C C . SER B 1 35 ? 9.539 5.465 4.039 1 94.12 35 SER B C 1
ATOM 1456 O O . SER B 1 35 ? 8.734 6.277 4.496 1 94.12 35 SER B O 1
ATOM 1458 N N . LEU B 1 36 ? 10.25 4.668 4.828 1 93.5 36 LEU B N 1
ATOM 1459 C CA . LEU B 1 36 ? 10.188 4.77 6.281 1 93.5 36 LEU B CA 1
ATOM 1460 C C . LEU B 1 36 ? 10.688 6.133 6.75 1 93.5 36 LEU B C 1
ATOM 1462 O O . LEU B 1 36 ? 10.07 6.766 7.609 1 93.5 36 LEU B O 1
ATOM 1466 N N . ILE B 1 37 ? 11.711 6.559 6.18 1 91.5 37 ILE B N 1
ATOM 1467 C CA . ILE B 1 37 ? 12.273 7.855 6.539 1 91.5 37 ILE B CA 1
ATOM 1468 C C . ILE B 1 37 ? 11.281 8.961 6.188 1 91.5 37 ILE B C 1
ATOM 1470 O O . ILE B 1 37 ? 11.023 9.859 6.996 1 91.5 37 ILE B O 1
ATOM 1474 N N . ILE B 1 38 ? 10.664 8.883 5.023 1 89.38 38 ILE B N 1
ATOM 1475 C CA . ILE B 1 38 ? 9.711 9.898 4.578 1 89.38 38 ILE B CA 1
ATOM 1476 C C . ILE B 1 38 ? 8.5 9.914 5.504 1 89.38 38 ILE B C 1
ATOM 1478 O O . ILE B 1 38 ? 7.961 10.977 5.816 1 89.38 38 ILE B O 1
ATOM 1482 N N . THR B 1 39 ? 8.094 8.766 5.93 1 86.69 39 THR B N 1
ATOM 1483 C CA . THR B 1 39 ? 6.914 8.656 6.781 1 86.69 39 THR B CA 1
ATOM 1484 C C . THR B 1 39 ? 7.188 9.234 8.164 1 86.69 39 THR B C 1
ATOM 1486 O O . THR B 1 39 ? 6.293 9.789 8.805 1 86.69 39 THR B O 1
ATOM 1489 N N . ILE B 1 40 ? 8.367 9.148 8.594 1 84.94 40 ILE B N 1
ATOM 1490 C CA . ILE B 1 40 ? 8.703 9.625 9.938 1 84.94 40 ILE B CA 1
ATOM 1491 C C . ILE B 1 40 ? 9.125 11.094 9.875 1 84.94 40 ILE B C 1
ATOM 1493 O O . ILE B 1 40 ? 9.117 11.789 10.891 1 84.94 40 ILE B O 1
ATOM 1497 N N . LEU B 1 41 ? 9.391 11.594 8.789 1 83.44 41 LEU B N 1
ATOM 1498 C CA . LEU B 1 41 ? 9.938 12.938 8.617 1 83.44 41 LEU B CA 1
ATOM 1499 C C . LEU B 1 41 ? 8.984 13.992 9.164 1 83.44 41 LEU B C 1
ATOM 1501 O O . LEU B 1 41 ? 9.414 14.977 9.766 1 83.44 41 LEU B O 1
ATOM 1505 N N . PRO B 1 42 ? 7.691 13.922 8.992 1 79.38 42 PRO B N 1
ATOM 1506 C CA . PRO B 1 42 ? 6.777 14.945 9.508 1 79.38 42 PRO B CA 1
ATOM 1507 C C . PRO B 1 42 ? 6.793 15.039 11.031 1 79.38 42 PRO B C 1
ATOM 1509 O O . PRO B 1 42 ? 6.336 16.047 11.594 1 79.38 42 PRO B O 1
ATOM 1512 N N . LEU B 1 43 ? 7.281 13.977 11.672 1 76.88 43 LEU B N 1
ATOM 1513 C CA . LEU B 1 43 ? 7.441 14.055 13.117 1 76.88 43 LEU B CA 1
ATOM 1514 C C . LEU B 1 43 ? 8.539 15.047 13.492 1 76.88 43 LEU B C 1
ATOM 1516 O O . LEU B 1 43 ? 8.477 15.688 14.547 1 76.88 43 LEU B O 1
ATOM 1520 N N . ALA B 1 44 ? 9.43 15.211 12.617 1 73.69 44 ALA B N 1
ATOM 1521 C CA . ALA B 1 44 ? 10.555 16.109 12.859 1 73.69 44 ALA B CA 1
ATOM 1522 C C . ALA B 1 44 ? 10.32 17.469 12.219 1 73.69 44 ALA B C 1
ATOM 1524 O O . ALA B 1 44 ? 10.641 18.5 12.812 1 73.69 44 ALA B O 1
ATOM 1525 N N . ILE B 1 45 ? 9.711 17.406 11.062 1 72.69 45 ILE B N 1
ATOM 1526 C CA . ILE B 1 45 ? 9.469 18.641 10.32 1 72.69 45 ILE B CA 1
ATOM 1527 C C . ILE B 1 45 ? 7.992 18.75 9.953 1 72.69 45 ILE B C 1
ATOM 1529 O O . ILE B 1 45 ? 7.555 18.172 8.945 1 72.69 45 ILE B O 1
ATOM 1533 N N . PRO B 1 46 ? 7.082 19.266 10.859 1 66.19 46 PRO B N 1
ATOM 1534 C CA . PRO B 1 46 ? 5.621 19.203 10.766 1 66.19 46 PRO B CA 1
ATOM 1535 C C . PRO B 1 46 ? 5.078 19.953 9.547 1 66.19 46 PRO B C 1
ATOM 1537 O O . PRO B 1 46 ? 3.932 19.734 9.148 1 66.19 46 PRO B O 1
ATOM 1540 N N . LYS B 1 47 ? 6.008 20.688 8.719 1 63 47 LYS B N 1
ATOM 1541 C CA . LYS B 1 47 ? 5.391 21.594 7.758 1 63 47 LYS B CA 1
ATOM 1542 C C . LYS B 1 47 ? 4.895 20.844 6.523 1 63 47 LYS B C 1
ATOM 1544 O O . LYS B 1 47 ? 5.379 19.75 6.223 1 63 47 LYS B O 1
ATOM 1549 N N . PRO B 1 48 ? 4.066 21.656 5.574 1 56.34 48 PRO B N 1
ATOM 1550 C CA . PRO B 1 48 ? 2.938 21.094 4.84 1 56.34 48 PRO B CA 1
ATOM 1551 C C . PRO B 1 48 ? 3.342 19.922 3.951 1 56.34 48 PRO B C 1
ATOM 1553 O O . PRO B 1 48 ? 4.277 20.031 3.152 1 56.34 48 PRO B O 1
ATOM 1556 N N . GLN B 1 49 ? 3.277 18.734 4.391 1 61 49 GLN B N 1
ATOM 1557 C CA . GLN B 1 49 ? 3.729 17.609 3.578 1 61 49 GLN B CA 1
ATOM 1558 C C . GLN B 1 49 ? 2.84 17.422 2.35 1 61 49 GLN B C 1
ATOM 1560 O O . GLN B 1 49 ? 3.262 16.828 1.354 1 61 49 GLN B O 1
ATOM 1565 N N . GLY B 1 50 ? 2.051 18.266 2.127 1 66.69 50 GLY B N 1
ATOM 1566 C CA . GLY B 1 50 ? 1.153 18.094 0.996 1 66.69 50 GLY B CA 1
ATOM 1567 C C . GLY B 1 50 ? 0.188 16.938 1.175 1 66.69 50 GLY B C 1
ATOM 1568 O O . GLY B 1 50 ? 0.332 16.141 2.104 1 66.69 50 GLY B O 1
ATOM 1569 N N . HIS B 1 51 ? -0.667 16.812 0.309 1 69.44 51 HIS B N 1
ATOM 1570 C CA . HIS B 1 51 ? -1.716 15.805 0.39 1 69.44 51 HIS B CA 1
ATOM 1571 C C . HIS B 1 51 ? -1.24 14.469 -0.179 1 69.44 51 HIS B C 1
ATOM 1573 O O . HIS B 1 51 ? -1.761 13.414 0.186 1 69.44 51 HIS B O 1
ATOM 1579 N N . MET B 1 52 ? -0.226 14.594 -1.048 1 75.81 52 MET B N 1
ATOM 1580 C CA . MET B 1 52 ? 0.207 13.391 -1.747 1 75.81 52 MET B CA 1
ATOM 1581 C C . MET B 1 52 ? 1.273 12.648 -0.946 1 75.81 52 MET B C 1
ATOM 1583 O O . MET B 1 52 ? 1.704 11.562 -1.333 1 75.81 52 MET B O 1
ATOM 1587 N N . TYR B 1 53 ? 1.602 13.219 0.175 1 82.19 53 TYR B N 1
ATOM 1588 C CA . TYR B 1 53 ? 2.631 12.625 1.023 1 82.19 53 TYR B CA 1
ATOM 1589 C C . TYR B 1 53 ? 2.213 11.242 1.499 1 82.19 53 TYR B C 1
ATOM 1591 O O . TYR B 1 53 ? 2.982 10.281 1.387 1 82.19 53 TYR B O 1
ATOM 1599 N N . CYS B 1 54 ? 0.991 11.039 1.8 1 82.94 54 CYS B N 1
ATOM 1600 C CA . CYS B 1 54 ? 0.493 9.789 2.365 1 82.94 54 CYS B CA 1
ATOM 1601 C C . CYS B 1 54 ? 0.328 8.727 1.282 1 82.94 54 CYS B C 1
ATOM 1603 O O . CYS B 1 54 ? 0.553 7.539 1.53 1 82.94 54 CYS B O 1
ATOM 1605 N N . ILE B 1 55 ? 0.077 9.188 0.122 1 87.62 55 ILE B N 1
ATOM 1606 C CA . ILE B 1 55 ? -0.208 8.242 -0.953 1 87.62 55 ILE B CA 1
ATOM 1607 C C . ILE B 1 55 ? 1.102 7.754 -1.568 1 87.62 55 ILE B C 1
ATOM 1609 O O . ILE B 1 55 ? 1.145 6.684 -2.176 1 87.62 55 ILE B O 1
ATOM 1613 N N . SER B 1 56 ? 2.072 8.523 -1.393 1 89.31 56 SER B N 1
ATOM 1614 C CA . SER B 1 56 ? 3.357 8.117 -1.954 1 89.31 56 SER B CA 1
ATOM 1615 C C . SER B 1 56 ? 4.141 7.25 -0.975 1 89.31 56 SER B C 1
ATOM 1617 O O . SER B 1 56 ? 4.594 6.16 -1.328 1 89.31 56 SER B O 1
ATOM 1619 N N . SER B 1 57 ? 4.227 7.648 0.231 1 90 57 SER B N 1
ATOM 1620 C CA . SER B 1 57 ? 5.129 6.98 1.164 1 90 57 SER B CA 1
ATOM 1621 C C . SER B 1 57 ? 4.43 5.824 1.871 1 90 57 SER B C 1
ATOM 1623 O O . SER B 1 57 ? 5.016 4.754 2.055 1 90 57 SER B O 1
ATOM 1625 N N . GLY B 1 58 ? 3.193 5.973 2.246 1 90.38 58 GLY B N 1
ATOM 1626 C CA . GLY B 1 58 ? 2.475 4.945 2.986 1 90.38 58 GLY B CA 1
ATOM 1627 C C . GLY B 1 58 ? 2.406 3.619 2.256 1 90.38 58 GLY B C 1
ATOM 1628 O O . GLY B 1 58 ? 2.9 2.604 2.752 1 90.38 58 GLY B O 1
ATOM 1629 N N . PRO B 1 59 ? 1.856 3.709 1.084 1 93.31 59 PRO B N 1
ATOM 1630 C CA . PRO B 1 59 ? 1.753 2.463 0.321 1 93.31 59 PRO B CA 1
ATOM 1631 C C . PRO B 1 59 ? 3.117 1.86 -0.013 1 93.31 59 PRO B C 1
ATOM 1633 O O . PRO B 1 59 ? 3.281 0.638 0.029 1 93.31 59 PRO B O 1
ATOM 1636 N N . THR B 1 60 ? 4.066 2.682 -0.322 1 95.31 60 THR B N 1
ATOM 1637 C CA . THR B 1 60 ? 5.391 2.162 -0.644 1 95.31 60 THR B CA 1
ATOM 1638 C C . THR B 1 60 ? 5.984 1.416 0.548 1 95.31 60 THR B C 1
ATOM 1640 O O . THR B 1 60 ? 6.582 0.351 0.384 1 95.31 60 THR B O 1
ATOM 1643 N N . LEU B 1 61 ? 5.781 1.93 1.657 1 94.38 61 LEU B N 1
ATOM 1644 C CA . LEU B 1 61 ? 6.305 1.325 2.877 1 94.38 61 LEU B CA 1
ATOM 1645 C C . LEU B 1 61 ? 5.688 -0.048 3.113 1 94.38 61 LEU B C 1
ATOM 1647 O O . LEU B 1 61 ? 6.402 -1.035 3.291 1 94.38 61 LEU B O 1
ATOM 1651 N N . VAL B 1 62 ? 4.422 -0.129 3.059 1 93.88 62 VAL B N 1
ATOM 1652 C CA . VAL B 1 62 ? 3.725 -1.365 3.398 1 93.88 62 VAL B CA 1
ATOM 1653 C C . VAL B 1 62 ? 3.912 -2.389 2.281 1 93.88 62 VAL B C 1
ATOM 1655 O O . VAL B 1 62 ? 4.207 -3.557 2.543 1 93.88 62 VAL B O 1
ATOM 1658 N N . ILE B 1 63 ? 3.799 -1.963 1.078 1 94.62 63 ILE B N 1
ATOM 1659 C CA . ILE B 1 63 ? 3.871 -2.889 -0.046 1 94.62 63 ILE B CA 1
ATOM 1660 C C . ILE B 1 63 ? 5.297 -3.412 -0.194 1 94.62 63 ILE B C 1
ATOM 1662 O O . ILE B 1 63 ? 5.508 -4.602 -0.451 1 94.62 63 ILE B O 1
ATOM 1666 N N . SER B 1 64 ? 6.254 -2.541 -0.088 1 95.19 64 SER B N 1
ATOM 1667 C CA . SER B 1 64 ? 7.629 -3.021 -0.154 1 95.19 64 SER B CA 1
ATOM 1668 C C . SER B 1 64 ? 7.914 -4.039 0.947 1 95.19 64 SER B C 1
ATOM 1670 O O . SER B 1 64 ? 8.617 -5.027 0.721 1 95.19 64 SER B O 1
ATOM 1672 N N . PHE B 1 65 ? 7.422 -3.826 2.117 1 94.94 65 PHE B N 1
ATOM 1673 C CA . PHE B 1 65 ? 7.578 -4.773 3.213 1 94.94 65 PHE B CA 1
ATOM 1674 C C . PHE B 1 65 ? 6.957 -6.117 2.861 1 94.94 65 PHE B C 1
ATOM 1676 O O . PHE B 1 65 ? 7.555 -7.168 3.104 1 94.94 65 PHE B O 1
ATOM 1683 N N . LEU B 1 66 ? 5.773 -6.035 2.289 1 93.81 66 LEU B N 1
ATOM 1684 C CA . LEU B 1 66 ? 5.105 -7.266 1.88 1 93.81 66 LEU B CA 1
ATOM 1685 C C . LEU B 1 66 ? 5.926 -8.008 0.827 1 93.81 66 LEU B C 1
ATOM 1687 O O . LEU B 1 66 ? 6.059 -9.227 0.886 1 93.81 66 LEU B O 1
ATOM 1691 N N . PHE B 1 67 ? 6.473 -7.273 -0.059 1 94.31 67 PHE B N 1
ATOM 1692 C CA . PHE B 1 67 ? 7.246 -7.922 -1.111 1 94.31 67 PHE B CA 1
ATOM 1693 C C . PHE B 1 67 ? 8.547 -8.492 -0.555 1 94.31 67 PHE B C 1
ATOM 1695 O O . PHE B 1 67 ? 9.039 -9.516 -1.031 1 94.31 67 PHE B O 1
ATOM 1702 N N . ILE B 1 68 ? 9.102 -7.844 0.42 1 93 68 ILE B N 1
ATOM 1703 C CA . ILE B 1 68 ? 10.273 -8.406 1.074 1 93 68 ILE B CA 1
ATOM 1704 C C . ILE B 1 68 ? 9.953 -9.797 1.609 1 93 68 ILE B C 1
ATOM 1706 O O . ILE B 1 68 ? 10.719 -10.742 1.399 1 93 68 ILE B O 1
ATOM 1710 N N . ILE B 1 69 ? 8.844 -9.93 2.238 1 91.06 69 ILE B N 1
ATOM 1711 C CA . ILE B 1 69 ? 8.422 -11.211 2.787 1 91.06 69 ILE B CA 1
ATOM 1712 C C . ILE B 1 69 ? 8.18 -12.203 1.65 1 91.06 69 ILE B C 1
ATOM 1714 O O . ILE B 1 69 ? 8.594 -13.359 1.733 1 91.06 69 ILE B O 1
ATOM 1718 N N . LEU B 1 70 ? 7.598 -11.711 0.618 1 90.5 70 LEU B N 1
ATOM 1719 C CA . LEU B 1 70 ? 7.254 -12.594 -0.493 1 90.5 70 LEU B CA 1
ATOM 1720 C C . LEU B 1 70 ? 8.508 -13.062 -1.222 1 90.5 70 LEU B C 1
ATOM 1722 O O . LEU B 1 70 ? 8.555 -14.195 -1.707 1 90.5 70 LEU B O 1
ATOM 1726 N N . TYR B 1 71 ? 9.406 -12.18 -1.312 1 89.44 71 TYR B N 1
ATOM 1727 C CA . TYR B 1 71 ? 10.656 -12.602 -1.938 1 89.44 71 TYR B CA 1
ATOM 1728 C C . TYR B 1 71 ? 11.375 -13.633 -1.082 1 89.44 71 TYR B C 1
ATOM 1730 O O . TYR B 1 71 ? 12.031 -14.531 -1.607 1 89.44 71 TYR B O 1
ATOM 1738 N N . PHE B 1 72 ? 11.273 -13.57 0.201 1 87.12 72 PHE B N 1
ATOM 1739 C CA . PHE B 1 72 ? 11.852 -14.562 1.104 1 87.12 72 PHE B CA 1
ATOM 1740 C C . PHE B 1 72 ? 11.18 -15.914 0.929 1 87.12 72 PHE B C 1
ATOM 1742 O O . PHE B 1 72 ? 11.836 -16.953 0.983 1 87.12 72 PHE B O 1
ATOM 1749 N N . ARG B 1 73 ? 9.93 -15.961 0.535 1 84.38 73 ARG B N 1
ATOM 1750 C CA . ARG B 1 73 ? 9.172 -17.188 0.378 1 84.38 73 ARG B CA 1
ATOM 1751 C C . ARG B 1 73 ? 9.125 -17.625 -1.084 1 84.38 73 ARG B C 1
ATOM 1753 O O . ARG B 1 73 ? 8.523 -18.656 -1.415 1 84.38 73 ARG B O 1
ATOM 1760 N N . ARG B 1 74 ? 9.695 -16.828 -2.018 1 82.62 74 ARG B N 1
ATOM 1761 C CA . ARG B 1 74 ? 9.734 -17.125 -3.445 1 82.62 74 ARG B CA 1
ATOM 1762 C C . ARG B 1 74 ? 8.328 -17.25 -4.02 1 82.62 74 ARG B C 1
ATOM 1764 O O . ARG B 1 74 ? 8.062 -18.156 -4.809 1 82.62 74 ARG B O 1
ATOM 1771 N N . ARG B 1 75 ? 7.379 -16.453 -3.582 1 83.19 75 ARG B N 1
ATOM 1772 C CA . ARG B 1 75 ? 6.004 -16.406 -4.074 1 83.19 75 ARG B CA 1
ATOM 1773 C C . ARG B 1 75 ? 5.633 -14.984 -4.5 1 83.19 75 ARG B C 1
ATOM 1775 O O . ARG B 1 75 ? 4.719 -14.383 -3.934 1 83.19 75 ARG B O 1
ATOM 1782 N N . VAL B 1 76 ? 6.309 -14.469 -5.504 1 85.56 76 VAL B N 1
ATOM 1783 C CA . VAL B 1 76 ? 6.113 -13.07 -5.895 1 85.56 76 VAL B CA 1
ATOM 1784 C C . VAL B 1 76 ? 5.164 -12.992 -7.086 1 85.56 76 VAL B C 1
ATOM 1786 O O . VAL B 1 76 ? 5.414 -13.609 -8.125 1 85.56 76 VAL B O 1
ATOM 1789 N N . PRO B 1 77 ? 4.047 -12.391 -6.723 1 86.69 77 PRO B N 1
ATOM 1790 C CA . PRO B 1 77 ? 3.176 -12.133 -7.875 1 86.69 77 PRO B CA 1
ATOM 1791 C C . PRO B 1 77 ? 3.727 -11.055 -8.805 1 86.69 77 PRO B C 1
ATOM 1793 O O . PRO B 1 77 ? 3.629 -9.859 -8.5 1 86.69 77 PRO B O 1
ATOM 1796 N N . LEU B 1 78 ? 4.07 -11.383 -9.953 1 85.38 78 LEU B N 1
ATOM 1797 C CA . LEU B 1 78 ? 4.812 -10.5 -10.852 1 85.38 78 LEU B CA 1
ATOM 1798 C C . LEU B 1 78 ? 3.924 -9.383 -11.383 1 85.38 78 LEU B C 1
ATOM 1800 O O . LEU B 1 78 ? 4.348 -8.227 -11.445 1 85.38 78 LEU B O 1
ATOM 1804 N N . PHE B 1 79 ? 2.777 -9.711 -11.742 1 86.88 79 PHE B N 1
ATOM 1805 C CA . PHE B 1 79 ? 1.874 -8.711 -12.289 1 86.88 79 PHE B CA 1
ATOM 1806 C C . PHE B 1 79 ? 1.562 -7.633 -11.258 1 86.88 79 PHE B C 1
ATOM 1808 O O . PHE B 1 79 ? 1.575 -6.441 -11.562 1 86.88 79 PHE B O 1
ATOM 1815 N N . MET B 1 80 ? 1.309 -8.016 -10.07 1 89.12 80 MET B N 1
ATOM 1816 C CA . MET B 1 80 ? 1.018 -7.066 -8.992 1 89.12 80 MET B CA 1
ATOM 1817 C C . MET B 1 80 ? 2.229 -6.191 -8.695 1 89.12 80 MET B C 1
ATOM 1819 O O . MET B 1 80 ? 2.088 -4.992 -8.445 1 89.12 80 MET B O 1
ATOM 1823 N N . GLU B 1 81 ? 3.338 -6.797 -8.766 1 91.56 81 GLU B N 1
ATOM 1824 C CA . GLU B 1 81 ? 4.574 -6.066 -8.508 1 91.56 81 GLU B CA 1
ATOM 1825 C C . GLU B 1 81 ? 4.801 -4.98 -9.555 1 91.56 81 GLU B C 1
ATOM 1827 O O . GLU B 1 81 ? 5.137 -3.842 -9.219 1 91.56 81 GLU B O 1
ATOM 1832 N N . LYS B 1 82 ? 4.586 -5.297 -10.781 1 90.62 82 LYS B N 1
ATOM 1833 C CA . LYS B 1 82 ? 4.758 -4.32 -11.852 1 90.62 82 LYS B CA 1
ATOM 1834 C C . LYS B 1 82 ? 3.74 -3.188 -11.727 1 90.62 82 LYS B C 1
ATOM 1836 O O . LYS B 1 82 ? 4.082 -2.018 -11.906 1 90.62 82 LYS B O 1
ATOM 1841 N N . MET B 1 83 ? 2.578 -3.514 -11.414 1 90.62 83 MET B N 1
ATOM 1842 C CA . MET B 1 83 ? 1.532 -2.506 -11.258 1 90.62 83 MET B CA 1
ATOM 1843 C C . MET B 1 83 ? 1.833 -1.579 -10.086 1 90.62 83 MET B C 1
ATOM 1845 O O . MET B 1 83 ? 1.674 -0.362 -10.195 1 90.62 83 MET B O 1
ATOM 1849 N N . TYR B 1 84 ? 2.232 -2.266 -9.047 1 92.38 84 TYR B N 1
ATOM 1850 C CA . TYR B 1 84 ? 2.592 -1.477 -7.871 1 92.38 84 TYR B CA 1
ATOM 1851 C C . TYR B 1 84 ? 3.693 -0.477 -8.203 1 92.38 84 TYR B C 1
ATOM 1853 O O . TYR B 1 84 ? 3.598 0.701 -7.848 1 92.38 84 TYR B O 1
ATOM 1861 N N . LEU B 1 85 ? 4.691 -0.886 -8.883 1 94.94 85 LEU B N 1
ATOM 1862 C CA . LEU B 1 85 ? 5.82 -0.018 -9.203 1 94.94 85 LEU B CA 1
ATOM 1863 C C . LEU B 1 85 ? 5.387 1.104 -10.141 1 94.94 85 LEU B C 1
ATOM 1865 O O . LEU B 1 85 ? 5.785 2.258 -9.961 1 94.94 85 LEU B O 1
ATOM 1869 N N . PHE B 1 86 ? 4.562 0.773 -11.039 1 93.56 86 PHE B N 1
ATOM 1870 C CA . PHE B 1 86 ? 4.074 1.776 -11.977 1 93.56 86 PHE B CA 1
ATOM 1871 C C . PHE B 1 86 ? 3.281 2.857 -11.258 1 93.56 86 PHE B C 1
ATOM 1873 O O . PHE B 1 86 ? 3.545 4.051 -11.43 1 93.56 86 PHE B O 1
ATOM 1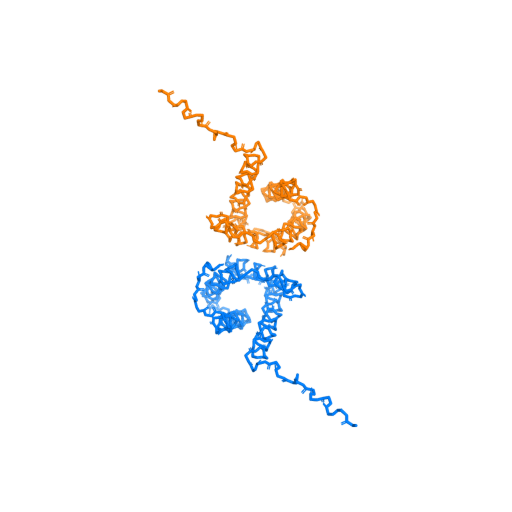880 N N . PHE B 1 87 ? 2.43 2.521 -10.43 1 93.38 87 PHE B N 1
ATOM 1881 C CA . PHE B 1 87 ? 1.588 3.477 -9.719 1 93.38 87 PHE B CA 1
ATOM 1882 C C . PHE B 1 87 ? 2.404 4.266 -8.703 1 93.38 87 PHE B C 1
ATOM 1884 O O . PHE B 1 87 ? 2.217 5.477 -8.555 1 93.38 87 PHE B O 1
ATOM 1891 N N . GLN B 1 88 ? 3.301 3.594 -8.055 1 95.56 88 GLN B N 1
ATOM 1892 C CA . GLN B 1 88 ? 4.078 4.273 -7.02 1 95.56 88 GLN B CA 1
ATOM 1893 C C . GLN B 1 88 ? 5.035 5.293 -7.637 1 95.56 88 GLN B C 1
ATOM 1895 O O . GLN B 1 88 ? 5.312 6.332 -7.035 1 95.56 88 GLN B O 1
ATOM 1900 N N . ILE B 1 89 ? 5.52 5.02 -8.82 1 95.94 89 ILE B N 1
ATOM 1901 C CA . ILE B 1 89 ? 6.344 6.004 -9.516 1 95.94 89 ILE B CA 1
ATOM 1902 C C . ILE B 1 89 ? 5.508 7.242 -9.836 1 95.94 89 ILE B C 1
ATOM 1904 O O . ILE B 1 89 ? 5.953 8.367 -9.609 1 95.94 89 ILE B O 1
ATOM 1908 N N . LEU B 1 90 ? 4.293 7.02 -10.242 1 93.94 90 LEU B N 1
ATOM 1909 C CA . LEU B 1 90 ? 3.402 8.125 -10.57 1 93.94 90 LEU B CA 1
ATOM 1910 C C . LEU B 1 90 ? 3.055 8.93 -9.328 1 93.94 90 LEU B C 1
ATOM 1912 O O . LEU B 1 90 ? 3.127 10.164 -9.336 1 93.94 90 LEU B O 1
ATOM 1916 N N . PHE B 1 91 ? 2.754 8.289 -8.266 1 93.5 91 PHE B N 1
ATOM 1917 C CA . PHE B 1 91 ? 2.371 8.977 -7.039 1 93.5 91 PHE B CA 1
ATOM 1918 C C . PHE B 1 91 ? 3.564 9.695 -6.426 1 93.5 91 PHE B C 1
ATOM 1920 O O . PHE B 1 91 ? 3.428 10.812 -5.922 1 93.5 91 PHE B O 1
ATOM 1927 N N . THR B 1 92 ? 4.703 9.055 -6.422 1 94.94 92 THR B N 1
ATOM 1928 C CA . THR B 1 92 ? 5.898 9.68 -5.867 1 94.94 92 THR B CA 1
ATOM 1929 C C . THR B 1 92 ? 6.309 10.891 -6.695 1 94.94 92 THR B C 1
ATOM 1931 O O . THR B 1 92 ? 6.758 11.898 -6.148 1 94.94 92 THR B O 1
ATOM 1934 N N . PHE B 1 93 ? 6.164 10.812 -7.949 1 94.44 93 PHE B N 1
ATOM 1935 C CA . PHE B 1 93 ? 6.441 11.953 -8.812 1 94.44 93 PHE B CA 1
ATOM 1936 C C . PHE B 1 93 ? 5.492 13.102 -8.508 1 94.44 93 PHE B C 1
ATOM 1938 O O . PHE B 1 93 ? 5.914 14.258 -8.438 1 94.44 93 PHE B O 1
ATOM 1945 N N . GLY B 1 94 ? 4.25 12.773 -8.344 1 91.25 94 GLY B N 1
ATOM 1946 C CA . GLY B 1 94 ? 3.291 13.789 -7.941 1 91.25 94 GLY B CA 1
ATOM 1947 C C . GLY B 1 94 ? 3.619 14.422 -6.602 1 91.25 94 GLY B C 1
ATOM 1948 O O . GLY B 1 94 ? 3.496 15.641 -6.438 1 91.25 94 GLY B O 1
ATOM 1949 N N . ALA B 1 95 ? 4.004 13.617 -5.688 1 90.25 95 ALA B N 1
ATOM 1950 C CA . ALA B 1 95 ? 4.375 14.141 -4.375 1 90.25 95 ALA B CA 1
ATOM 1951 C C . ALA B 1 95 ? 5.602 15.039 -4.473 1 90.25 95 ALA B C 1
ATOM 1953 O O . ALA B 1 95 ? 5.684 16.062 -3.797 1 90.25 95 ALA B O 1
ATOM 1954 N N . PHE B 1 96 ? 6.535 14.703 -5.281 1 90 96 PHE B N 1
ATOM 1955 C CA . PHE B 1 96 ? 7.738 15.5 -5.496 1 90 96 PHE B CA 1
ATOM 1956 C C . PHE B 1 96 ? 7.391 16.875 -6.062 1 90 96 PHE B C 1
ATOM 1958 O O . PHE B 1 96 ? 7.883 17.891 -5.578 1 90 96 PHE B O 1
ATOM 1965 N N . ILE B 1 97 ? 6.496 16.859 -7.027 1 89.31 97 ILE B N 1
ATOM 1966 C CA . ILE B 1 97 ? 6.086 18.109 -7.652 1 89.31 97 ILE B CA 1
ATOM 1967 C C . ILE B 1 97 ? 5.305 18.953 -6.652 1 89.31 97 ILE B C 1
ATOM 1969 O O . ILE B 1 97 ? 5.516 20.172 -6.551 1 89.31 97 ILE B O 1
ATOM 1973 N N . GLN B 1 98 ? 4.465 18.375 -5.922 1 87.44 98 GLN B N 1
ATOM 1974 C CA . GLN B 1 98 ? 3.664 19.094 -4.945 1 87.44 98 GLN B CA 1
ATOM 1975 C C . GLN B 1 98 ? 4.539 19.672 -3.836 1 87.44 98 GLN B C 1
ATOM 1977 O O . GLN B 1 98 ? 4.324 20.812 -3.395 1 87.44 98 GLN B O 1
ATOM 1982 N N . CYS B 1 99 ? 5.422 18.844 -3.377 1 83.44 99 CYS B N 1
ATOM 1983 C CA . CYS B 1 99 ? 6.34 19.328 -2.352 1 83.44 99 CYS B CA 1
ATOM 1984 C C . CYS B 1 99 ? 7.172 20.5 -2.869 1 83.44 99 CYS B C 1
ATOM 1986 O O . CYS B 1 99 ? 7.422 21.453 -2.139 1 83.44 99 CYS B O 1
ATOM 1988 N N . PHE B 1 100 ? 7.551 20.469 -4.051 1 83.88 100 PHE B N 1
ATOM 1989 C CA . PHE B 1 100 ? 8.305 21.562 -4.672 1 83.88 100 PHE B CA 1
ATOM 1990 C C . PHE B 1 100 ? 7.457 22.812 -4.773 1 83.88 100 PHE B C 1
ATOM 1992 O O . PHE B 1 100 ? 7.914 23.906 -4.434 1 83.88 100 PHE B O 1
ATOM 1999 N N . LEU B 1 101 ? 6.199 22.656 -5.148 1 84 101 LEU B N 1
ATOM 2000 C CA . LEU B 1 101 ? 5.316 23.797 -5.363 1 84 101 LEU B CA 1
ATOM 2001 C C . LEU B 1 101 ? 4.891 24.422 -4.035 1 84 101 LEU B C 1
ATOM 2003 O O . LEU B 1 101 ? 4.762 25.641 -3.924 1 84 101 LEU B O 1
ATOM 2007 N N . LEU B 1 102 ? 4.676 23.656 -3.014 1 82.19 102 LEU B N 1
ATOM 2008 C CA . LEU B 1 102 ? 4.199 24.141 -1.724 1 82.19 102 LEU B CA 1
ATOM 2009 C C . LEU B 1 102 ? 5.328 24.812 -0.94 1 82.19 102 LEU B C 1
ATOM 2011 O O . LEU B 1 102 ? 5.082 25.688 -0.107 1 82.19 102 LEU B O 1
ATOM 2015 N N . ASN B 1 103 ? 6.535 24.328 -1.156 1 76.81 103 ASN B N 1
ATOM 2016 C CA . ASN B 1 103 ? 7.645 24.844 -0.357 1 76.81 103 ASN B CA 1
ATOM 2017 C C . ASN B 1 103 ? 8.609 25.656 -1.202 1 76.81 103 ASN B C 1
ATOM 2019 O O . ASN B 1 103 ? 9.82 25.625 -0.979 1 76.81 103 ASN B O 1
ATOM 2023 N N . LEU B 1 104 ? 8.016 26.312 -2.098 1 72.5 104 LEU B N 1
ATOM 2024 C CA . LEU B 1 104 ? 8.844 27.141 -2.967 1 72.5 104 LEU B CA 1
ATOM 2025 C C . LEU B 1 104 ? 9.586 28.203 -2.16 1 72.5 104 LEU B C 1
ATOM 2027 O O . LEU B 1 104 ? 10.734 28.531 -2.465 1 72.5 104 LEU B O 1
ATOM 2031 N N . VAL B 1 105 ? 8.945 28.672 -1.021 1 66.38 105 VAL B N 1
ATOM 2032 C CA . VAL B 1 105 ? 9.531 29.734 -0.216 1 66.38 105 VAL B CA 1
ATOM 2033 C C . VAL B 1 105 ? 10.469 29.141 0.834 1 66.38 105 VAL B C 1
ATOM 2035 O O . VAL B 1 105 ? 11.477 29.75 1.188 1 66.38 105 VAL B O 1
ATOM 2038 N N . ARG B 1 106 ? 10.156 28 1.334 1 77.38 106 ARG B N 1
ATOM 2039 C CA . ARG B 1 106 ? 10.961 27.344 2.359 1 77.38 106 ARG B CA 1
ATOM 2040 C C . ARG B 1 106 ? 11.898 26.312 1.74 1 77.38 106 ARG B C 1
ATOM 2042 O O . ARG B 1 106 ? 11.648 25.109 1.829 1 77.38 106 ARG B O 1
ATOM 2049 N N . VAL B 1 107 ? 12.977 26.828 1.256 1 75.44 107 VAL B N 1
ATOM 2050 C CA . VAL B 1 107 ? 13.891 26.078 0.408 1 75.44 107 VAL B CA 1
ATOM 2051 C C . VAL B 1 107 ? 14.469 24.906 1.192 1 75.44 107 VAL B C 1
ATOM 2053 O O . VAL B 1 107 ? 14.586 23.797 0.667 1 75.44 107 VAL B O 1
ATOM 2056 N N . TRP B 1 108 ? 14.734 25.125 2.465 1 79 108 TRP B N 1
ATOM 2057 C CA . TRP B 1 108 ? 15.367 24.078 3.25 1 79 108 TRP B CA 1
ATOM 2058 C C . TRP B 1 108 ? 14.414 22.906 3.453 1 79 108 TRP B C 1
ATOM 2060 O O . TRP B 1 108 ? 14.836 21.734 3.412 1 79 108 TRP B O 1
ATOM 2070 N N . LEU B 1 109 ? 13.203 23.188 3.584 1 75.19 109 LEU B N 1
ATOM 2071 C CA . LEU B 1 109 ? 12.211 22.141 3.812 1 75.19 109 LEU B CA 1
ATOM 2072 C C . LEU B 1 109 ? 11.992 21.312 2.551 1 75.19 109 LEU B C 1
ATOM 2074 O O . LEU B 1 109 ? 11.914 20.094 2.617 1 75.19 109 LEU B O 1
ATOM 2078 N N . TRP B 1 110 ? 12.023 22.047 1.455 1 79.38 110 TRP B N 1
ATOM 2079 C CA . TRP B 1 110 ? 11.82 21.344 0.196 1 79.38 110 TRP B CA 1
ATOM 2080 C C . TRP B 1 110 ? 13.047 20.5 -0.166 1 79.38 110 TRP B C 1
ATOM 2082 O O . TRP B 1 110 ? 12.922 19.422 -0.74 1 79.38 110 TRP B O 1
ATOM 2092 N N . LEU B 1 111 ? 14.125 20.953 0.291 1 82.88 111 LEU B N 1
ATOM 2093 C CA . LEU B 1 111 ? 15.344 20.219 -0.028 1 82.88 111 LEU B CA 1
ATOM 2094 C C . LEU B 1 111 ? 15.383 18.891 0.723 1 82.88 111 LEU B C 1
ATOM 2096 O O . LEU B 1 111 ? 15.742 17.859 0.149 1 82.88 111 LEU B O 1
ATOM 2100 N N . ILE B 1 112 ? 14.992 18.906 1.904 1 83.62 112 ILE B N 1
ATOM 2101 C CA . ILE B 1 112 ? 15.047 17.688 2.709 1 83.62 112 ILE B CA 1
ATOM 2102 C C . ILE B 1 112 ? 14.031 16.672 2.182 1 83.62 112 ILE B C 1
ATOM 2104 O O . ILE B 1 112 ? 14.383 15.531 1.887 1 83.62 112 ILE B O 1
ATOM 2108 N N . TYR B 1 113 ? 12.836 17.109 1.975 1 84.62 113 TYR B N 1
ATOM 2109 C CA . TYR B 1 113 ? 11.812 16.203 1.461 1 84.62 113 TYR B CA 1
ATOM 2110 C C . TYR B 1 113 ? 12.094 15.828 0.013 1 84.62 113 TYR B C 1
ATOM 2112 O O . TYR B 1 113 ? 11.898 14.68 -0.383 1 84.62 113 TYR B O 1
ATOM 2120 N N . GLY B 1 114 ? 12.602 16.812 -0.669 1 86.88 114 GLY B N 1
ATOM 2121 C CA . GLY B 1 114 ? 12.859 16.594 -2.084 1 86.88 114 GLY B CA 1
ATOM 2122 C C . GLY B 1 114 ? 13.922 15.547 -2.35 1 86.88 114 GLY B C 1
ATOM 2123 O O . GLY B 1 114 ? 13.781 14.734 -3.264 1 86.88 114 GLY B O 1
ATOM 2124 N N . VAL B 1 115 ? 14.852 15.523 -1.551 1 90.25 115 VAL B N 1
ATOM 2125 C CA . VAL B 1 115 ? 15.945 14.57 -1.729 1 90.25 115 VAL B CA 1
ATOM 2126 C C . VAL B 1 115 ? 15.43 13.148 -1.498 1 90.25 115 VAL B C 1
ATOM 2128 O O . VAL B 1 115 ? 15.766 12.227 -2.25 1 90.25 115 VAL B O 1
ATOM 2131 N N . PHE B 1 116 ? 14.633 12.992 -0.549 1 91.88 116 PHE B N 1
ATOM 2132 C CA . PHE B 1 116 ? 14.133 11.656 -0.249 1 91.88 116 PHE B CA 1
ATOM 2133 C C . PHE B 1 116 ? 13.117 11.219 -1.294 1 91.88 116 PHE B C 1
ATOM 2135 O O . PHE B 1 116 ? 13.07 10.039 -1.666 1 91.88 116 PHE B O 1
ATOM 2142 N N . TYR B 1 117 ? 12.328 12.172 -1.773 1 92.56 117 TYR B N 1
ATOM 2143 C CA . TYR B 1 117 ? 11.406 11.812 -2.848 1 92.56 117 TYR B CA 1
ATOM 2144 C C . TYR B 1 117 ? 12.172 11.445 -4.117 1 92.56 117 TYR B C 1
ATOM 2146 O O . TYR B 1 117 ? 11.789 10.516 -4.828 1 92.56 117 TYR B O 1
ATOM 2154 N N . PHE B 1 118 ? 13.203 12.125 -4.355 1 93.75 118 PHE B N 1
ATOM 2155 C CA . PHE B 1 118 ? 14.016 11.82 -5.523 1 93.75 118 PHE B CA 1
ATOM 2156 C C . PHE B 1 118 ? 14.688 10.461 -5.375 1 93.75 118 PHE B C 1
ATOM 2158 O O . PHE B 1 118 ? 14.719 9.672 -6.32 1 93.75 118 PHE B O 1
ATOM 2165 N N . ALA B 1 119 ? 15.242 10.25 -4.277 1 95.31 119 ALA B N 1
ATOM 2166 C CA . ALA B 1 119 ? 15.867 8.953 -4.008 1 95.31 119 ALA B CA 1
ATOM 2167 C C . ALA B 1 119 ? 14.859 7.816 -4.152 1 95.31 119 ALA B C 1
ATOM 2169 O O . ALA B 1 119 ? 15.18 6.762 -4.703 1 95.31 119 ALA B O 1
ATOM 2170 N N . LEU B 1 120 ? 13.68 8.023 -3.672 1 96.25 120 LEU B N 1
ATOM 2171 C CA . LEU B 1 120 ? 12.641 7.012 -3.781 1 96.25 120 LEU B CA 1
ATOM 2172 C C . LEU B 1 120 ? 12.25 6.789 -5.238 1 96.25 120 LEU B C 1
ATOM 2174 O O . LEU B 1 120 ? 12.086 5.645 -5.672 1 96.25 120 LEU B O 1
ATOM 2178 N N . LEU B 1 121 ? 12.133 7.859 -5.961 1 96.31 121 LEU B N 1
ATOM 2179 C CA . LEU B 1 121 ? 11.812 7.758 -7.379 1 96.31 121 LEU B CA 1
ATOM 2180 C C . LEU B 1 121 ? 12.883 6.973 -8.125 1 96.31 121 LEU B C 1
ATOM 2182 O O . LEU B 1 121 ? 12.562 6.113 -8.953 1 96.31 121 LEU B O 1
ATOM 2186 N N . ALA B 1 122 ? 14.047 7.23 -7.809 1 95.7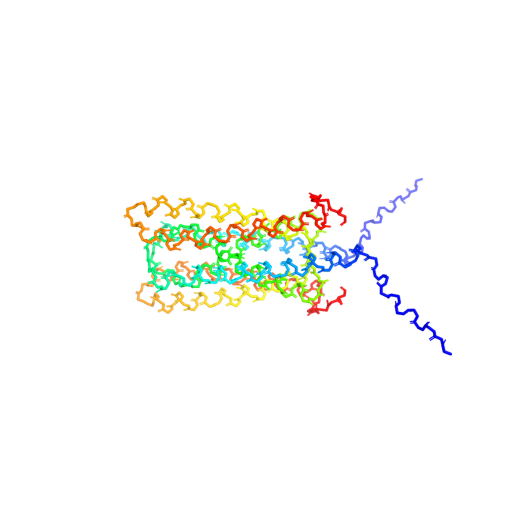5 122 ALA B N 1
ATOM 2187 C CA . ALA B 1 122 ? 15.156 6.52 -8.438 1 95.75 122 ALA B CA 1
ATOM 2188 C C . ALA B 1 122 ? 15.125 5.035 -8.086 1 95.75 122 ALA B C 1
ATOM 2190 O O . ALA B 1 122 ? 15.289 4.184 -8.969 1 95.75 1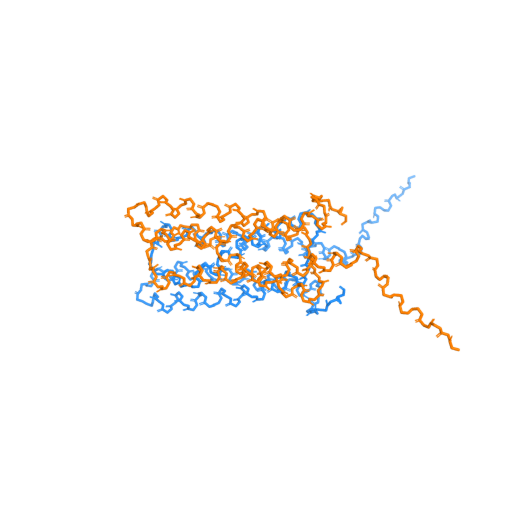22 ALA B O 1
ATOM 2191 N N . ALA B 1 123 ? 14.938 4.766 -6.859 1 96.06 123 ALA B N 1
ATOM 2192 C CA . ALA B 1 123 ? 14.883 3.373 -6.418 1 96.06 123 ALA B CA 1
ATOM 2193 C C . ALA B 1 123 ? 13.758 2.619 -7.117 1 96.06 123 ALA B C 1
ATOM 2195 O O . ALA B 1 123 ? 13.953 1.495 -7.586 1 96.06 123 ALA B O 1
ATOM 2196 N N . LEU B 1 124 ? 12.617 3.238 -7.203 1 96.88 124 LEU B N 1
ATOM 2197 C CA . LEU B 1 124 ? 11.469 2.613 -7.848 1 96.88 124 LEU B CA 1
ATOM 2198 C C . LEU B 1 124 ? 11.727 2.4 -9.336 1 96.88 124 LEU B C 1
ATOM 2200 O O . LEU B 1 124 ? 11.359 1.362 -9.891 1 96.88 124 LEU B O 1
ATOM 2204 N N . SER B 1 125 ? 12.336 3.375 -9.969 1 95.06 125 SER B N 1
ATOM 2205 C CA . SER B 1 125 ? 12.633 3.279 -11.391 1 95.06 125 SER B CA 1
ATOM 2206 C C . SER B 1 125 ? 13.648 2.178 -11.672 1 95.06 125 SER B C 1
ATOM 2208 O O . SER B 1 125 ? 13.508 1.427 -12.641 1 95.06 125 SER B O 1
ATOM 2210 N N . ILE B 1 126 ? 14.625 2.092 -10.859 1 94.06 126 ILE B N 1
ATOM 2211 C CA . ILE B 1 126 ? 15.641 1.053 -11.023 1 94.06 126 ILE B CA 1
ATOM 2212 C C . ILE B 1 126 ? 15 -0.322 -10.836 1 94.06 126 ILE B C 1
ATOM 2214 O O . ILE B 1 126 ? 15.289 -1.256 -11.586 1 94.06 126 ILE B O 1
ATOM 2218 N N . ASP B 1 127 ? 14.156 -0.45 -9.82 1 94.5 127 ASP B N 1
ATOM 2219 C CA . ASP B 1 127 ? 13.461 -1.706 -9.57 1 94.5 127 ASP B CA 1
ATOM 2220 C C . ASP B 1 127 ? 12.633 -2.123 -10.789 1 94.5 127 ASP B C 1
ATOM 2222 O O . ASP B 1 127 ? 12.688 -3.281 -11.211 1 94.5 127 ASP B O 1
ATOM 2226 N N . LEU B 1 128 ? 11.914 -1.155 -11.297 1 93.06 128 LEU B N 1
ATOM 2227 C CA . LEU B 1 128 ? 11.102 -1.439 -12.469 1 93.06 128 LEU B CA 1
ATOM 2228 C C . LEU B 1 128 ? 11.969 -1.879 -13.648 1 93.06 128 LEU B C 1
ATOM 2230 O O . LEU B 1 128 ? 11.602 -2.797 -14.383 1 93.06 128 LEU B O 1
ATOM 2234 N N . PHE B 1 129 ? 13.07 -1.216 -13.789 1 90.81 129 PHE B N 1
ATOM 2235 C CA . PHE B 1 129 ? 14 -1.544 -14.859 1 90.81 129 PHE B CA 1
ATOM 2236 C C . PHE B 1 129 ? 14.555 -2.953 -14.68 1 90.81 129 PHE B C 1
ATOM 2238 O O . PHE B 1 129 ? 14.656 -3.711 -15.648 1 90.81 129 PHE B O 1
ATOM 2245 N N . LEU B 1 130 ? 14.867 -3.361 -13.477 1 89.44 130 LEU B N 1
ATOM 2246 C CA . LEU B 1 130 ? 15.398 -4.691 -13.195 1 89.44 130 LEU B CA 1
ATOM 2247 C C . LEU B 1 130 ? 14.352 -5.762 -13.469 1 89.44 130 LEU B C 1
ATOM 2249 O O . LEU B 1 130 ? 14.664 -6.82 -14.023 1 89.44 130 LEU B O 1
ATOM 2253 N N . ILE B 1 131 ? 13.133 -5.449 -13.102 1 89.25 131 ILE B N 1
ATOM 2254 C CA . ILE B 1 131 ? 12.047 -6.402 -13.305 1 89.25 131 ILE B CA 1
ATOM 2255 C C . ILE B 1 131 ? 11.766 -6.551 -14.797 1 89.25 131 ILE B C 1
ATOM 2257 O O . ILE B 1 131 ? 11.539 -7.664 -15.289 1 89.25 131 ILE B O 1
ATOM 2261 N N . ALA B 1 132 ? 11.781 -5.512 -15.508 1 84.81 132 ALA B N 1
ATOM 2262 C CA . ALA B 1 132 ? 11.547 -5.547 -16.953 1 84.81 132 ALA B CA 1
ATOM 2263 C C . ALA B 1 132 ? 12.641 -6.332 -17.656 1 84.81 132 ALA B C 1
ATOM 2265 O O . ALA B 1 132 ? 12.383 -7.016 -18.656 1 84.81 132 ALA B O 1
ATOM 2266 N N . ASN B 1 133 ? 13.781 -6.223 -17.156 1 81.06 133 ASN B N 1
ATOM 2267 C CA . ASN B 1 133 ? 14.906 -6.934 -17.75 1 81.06 133 ASN B CA 1
ATOM 2268 C C . ASN B 1 133 ? 14.836 -8.43 -17.453 1 81.06 133 ASN B C 1
ATOM 2270 O O . ASN B 1 133 ? 15.266 -9.25 -18.266 1 81.06 133 ASN B O 1
ATOM 2274 N N . GLU B 1 134 ? 14.398 -8.797 -16.359 1 75.75 134 GLU B N 1
ATOM 2275 C CA . GLU B 1 134 ? 14.32 -10.203 -15.984 1 75.75 134 GLU B CA 1
ATOM 2276 C C . GLU B 1 134 ? 13.133 -10.891 -16.656 1 75.75 134 GLU B C 1
ATOM 2278 O O . GLU B 1 134 ? 13.25 -12.023 -17.109 1 75.75 134 GLU B O 1
ATOM 2283 N N . ARG B 1 135 ? 12.102 -10.266 -16.672 1 72.06 135 ARG B N 1
ATOM 2284 C CA . ARG B 1 135 ? 10.891 -10.992 -17.031 1 72.06 135 ARG B CA 1
ATOM 2285 C C . ARG B 1 135 ? 10.258 -10.406 -18.281 1 72.06 135 ARG B C 1
ATOM 2287 O O . ARG B 1 135 ? 9.281 -10.953 -18.812 1 72.06 135 ARG B O 1
ATOM 2294 N N . GLY B 1 136 ? 10.992 -9.625 -18.984 1 63.94 136 GLY B N 1
ATOM 2295 C CA . GLY B 1 136 ? 10.414 -8.969 -20.141 1 63.94 136 GLY B CA 1
ATOM 2296 C C . GLY B 1 136 ? 9.336 -7.961 -19.797 1 63.94 136 GLY B C 1
ATOM 2297 O O . GLY B 1 136 ? 8.938 -7.859 -18.625 1 63.94 136 GLY B O 1
ATOM 2298 N N . CYS B 1 137 ? 9.289 -6.945 -20.562 1 56.28 137 CYS B N 1
ATOM 2299 C CA . CYS B 1 137 ? 8.281 -5.906 -20.406 1 56.28 137 CYS B CA 1
ATOM 2300 C C . CYS B 1 137 ? 6.879 -6.469 -20.625 1 56.28 137 CYS B C 1
ATOM 2302 O O . CYS B 1 137 ? 5.91 -5.711 -20.703 1 56.28 137 CYS B O 1
ATOM 2304 N N . THR B 1 138 ? 6.773 -7.801 -20.766 1 49.41 138 THR B N 1
ATOM 2305 C CA . THR B 1 138 ? 5.43 -8.25 -21.125 1 49.41 138 THR B CA 1
ATOM 2306 C C . THR B 1 138 ? 4.523 -8.25 -19.906 1 49.41 138 THR B C 1
ATOM 2308 O O . THR B 1 138 ? 4.867 -8.828 -18.875 1 49.41 138 THR B O 1
ATOM 2311 N N . PHE B 1 139 ? 3.869 -7.238 -19.719 1 47.22 139 PHE B N 1
ATOM 2312 C CA . PHE B 1 139 ? 2.713 -7.395 -18.844 1 47.22 139 PHE B CA 1
ATOM 2313 C C . PHE B 1 139 ? 1.966 -8.688 -19.141 1 47.22 139 PHE B C 1
ATOM 2315 O O . PHE B 1 139 ? 0.734 -8.711 -19.141 1 47.22 139 PHE B O 1
ATOM 2322 N N . SER B 1 140 ? 2.574 -9.547 -19.922 1 39.44 140 SER B N 1
ATOM 2323 C CA . SER B 1 140 ? 1.914 -10.727 -20.453 1 39.44 140 SER B CA 1
ATOM 2324 C C . SER B 1 140 ? 1.467 -11.664 -19.344 1 39.44 140 SER B C 1
ATOM 2326 O O . SER B 1 140 ? 2.176 -11.844 -18.344 1 39.44 140 SER B O 1
ATOM 2328 N N . CYS B 1 141 ? 0.172 -11.828 -19.109 1 37.03 141 CYS B N 1
ATOM 2329 C CA . CYS B 1 141 ? -0.695 -12.82 -18.484 1 37.03 141 CYS B CA 1
ATOM 2330 C C . CYS B 1 141 ? -0.18 -14.234 -18.766 1 37.03 141 CYS B C 1
ATOM 2332 O O . CYS B 1 141 ? -0.253 -14.719 -19.891 1 37.03 141 CYS B O 1
ATOM 2334 N N . ALA B 1 142 ? 1.092 -14.68 -18.641 1 32.72 142 ALA B N 1
ATOM 2335 C CA . ALA B 1 142 ? 1.11 -16.125 -18.781 1 32.72 142 ALA B CA 1
ATOM 2336 C C . ALA B 1 142 ? 0.452 -16.812 -17.578 1 32.72 142 ALA B C 1
ATOM 2338 O O . ALA B 1 142 ? 0.497 -16.281 -16.453 1 32.72 142 ALA B O 1
#

Sequence (284 aa):
MSDMIINDSVPVDKKWSELIRYNIFIMKLVEFGISLIITILPLAIPKPQGHMYCISSGPTLVISFLFIILYFRRRVPLFMEKMYLFFQILFTFGAFIQCFLLNLVRVWLWLIYGVFYFALLAALSIDLFLIANERGCTFSCAMSDMIINDSVPVDKKWSELIRYNIFIMKLVEFGISLIITILPLAIPKPQGHMYCISSGPTLVISFLFIILYFRRRVPLFMEKMYLFFQILFTFGAFIQCFLLNLVRVWLWLIYGVFYFALLAALSIDLFLIANERGCTFSCA

Solvent-accessible surface area (backbone atoms only — not comparable to full-atom values): 15230 Å² total; per-residue (Å²): 133,80,77,73,71,74,74,78,67,61,52,67,64,56,54,52,49,48,50,50,51,49,51,45,50,50,34,32,51,50,40,26,52,49,21,48,50,59,61,48,38,52,78,76,54,58,85,84,66,57,80,39,43,29,56,27,26,20,24,42,29,53,49,26,49,51,47,50,54,25,57,74,68,72,61,67,57,60,68,60,50,53,50,49,44,55,52,46,45,52,35,32,51,51,26,42,53,47,33,46,66,74,24,63,83,44,52,69,60,26,48,59,54,44,51,53,40,47,52,42,45,49,41,45,51,52,38,51,51,53,48,31,67,72,64,44,78,60,84,65,83,122,135,80,77,74,71,74,74,77,68,62,54,69,64,54,55,51,49,49,50,48,50,50,50,46,50,51,34,32,52,50,38,24,52,48,21,49,52,60,61,50,39,47,80,77,48,73,63,86,59,58,80,39,42,29,56,26,25,21,23,42,28,53,51,27,51,51,46,51,54,24,58,74,68,71,62,69,56,62,69,60,51,53,51,50,43,55,52,46,46,53,35,32,50,50,26,41,53,46,36,46,66,75,25,64,84,44,52,69,60,28,48,59,54,42,50,51,40,49,52,41,44,50,40,45,51,51,39,49,51,53,49,31,68,71,64,44,77,56,84,66,84,122

Secondary structure (DSSP, 8-state):
---------S-HHHHHHHHHHHHHHHHHHHHHHHHHHHHHHHHHS-S---SSHHHHHHHHHHHHHHHHHHHHHT---HHHHHHHHHHHHHHHHHHHHHHHHHTSS-HHHHHHHHHHHHHHHHHHHHHHHHHHHHH-S-----/-----------HHHHHHHHHHHHHHHHHHHHHHHHHHHHHHHHH--S---SSHHHHHHHHHHHHHHHHHHHHHT---HHHHHHHHHHHHHHHHHHHHHHHHHTSS-HHHHHHHHHHHHHHHHHHHHHHHHHHHHH-S-----

Organism: Bombyx mori (NCBI:txid7091)

Nearest PDB structures (foldseek):
  8a3k-assembly1_UNK  TM=3.414E-01  e=6.087E+00  synthetic construct
  5uz7-assembly1_R  TM=3.724E-01  e=8.990E+00  Homo sapiens
  8a3k-assembly1_UNK  TM=3.412E-01  e=6.883E+00  synthetic construct
  5uz7-assembly1_R  TM=3.638E-01  e=8.796E+00  Homo sapiens

Foldseek 3Di:
DPPPPPCPVPPPLVVVLVVLLVVLLVLLVQLQVLLVCLVCVCVVVPDDLDPLSCVQSVCSNVVSVVVNVCSVVVNDDLLVLLVSLVVNLVSLVVSLVVLCVVCVPVVVSNVVSNVSSVSSNVSSVVSNVSSCVNPNPPSDPD/DPPPPPCPPPPPLVVVLVVLLVVLLVLLVQLQVLLVCLVCVCVVVVPDLDPLSCVQSVCSNVVSVVVNVCSVVVNDDLLVLLVSLVVNLVSLVVSLVRLCVVCVPVVVSNVVSNVSSVSSNVSSVVSNVSSCVNPNPPSDPD

=== Feature glossary ===
Legend for the data blocks above and below:

— What the protein is —

The amino-acid sequence is the protein's primary structure: the linear order of residues from the N-terminus to the C-terminus, written in one-letter code. Everything else here — the 3D coordinates, the secondary structure, the domain annotations — is ultimately a consequence of this string.

Database cross-references. InterPro integrates a dozen domain/family signature databases into unified entries with residue-range hits. GO terms attach function/process/location labels with evidence codes. CATH codes position the fold in a four-level structural taxonomy. Organism is the NCBI-taxonomy species name.

— Where its atoms are —

The mmCIF block holds the 3D Cartesian coordinates of each backbone atom (N, Cα, C, O) in ångströms. mmCIF is the PDB's canonical archive format — a tagged-loop text representation of the atomic model.

The six renders are orthographic views along the three Cartesian axes in both directions. Representation (cartoon, sticks, or surface) and color scheme (sequence-rainbow or by-chain) vary across proteins so the training set covers all the common visualization conventions.

— Local backbone conformation —

Secondary structure is the local, repeating backbone conformation. DSSP classifies it into eight states by reading the hydrogen-bond network: three helix types (H, G, I), two β types (E, B), two non-regular types (T, S), and unstructured coil (-).

SS3 is a coarse helix/strand/coil call (letters a/b/c) made by the P-SEA algorithm from inter-Cα distances and dihedrals. It is less detailed than DSSP but needs only Cα positions.

Backbone dihedral angles. Every residue except chain termini has a φ (preceding-C → N → Cα → C) and a ψ (N → Cα → C → next-N). They are reported in degrees following the IUPAC sign convention. Secondary structure is essentially a statement about which (φ, ψ) basin each residue occupies.

— Global shape and packing —

The geometric summary reports three shape descriptors. Rg (radius of gyration) measures how spread out the Cα atoms are about their centre of mass; compact globular proteins have small Rg, elongated or unfolded ones large. Cα contacts (<8 Å, |i−j|>4) count long-range residue pairs in spatial proximity — high for tightly packed folds, near zero for rods or random coil. The bounding-box extents give the protein's footprint along x, y, z in Å.

Solvent accessibility: the surface area of each residue that a 1.4 Å water probe can touch, in Å². When only backbone atoms are present the absolute values are lower than full-atom SASA (side chains contribute most of the area) and are flagged as backbone-only.

Plot images: a contact map (which residues are close in 3D, as an N×N binary image), a Ramachandran scatter (backbone torsion angles, revealing secondary-structure composition at a glance), and — for AlphaFold structures — a PAE heatmap (pairwise prediction confidence).

— Structural neighborhood —

Foldseek's 3Di representation compresses backbone geometry into a per-residue letter drawn from a learned twenty-state alphabet. It captures the tertiary interaction pattern around each residue — which residues are packed against it in space, regardless of where they are in sequence.

Structural nearest neighbors (via Foldseek easy-search vs the PDB). Reported per hit: target PDB id, E-value, and alignment TM-score. A TM-score above ~0.5 is the conventional threshold for 'same fold'.

— Confidence and disorder —

pLDDT (predicted Local Distance Difference Test) is AlphaFold's per-residue confidence score, ranging from 0 to 100. Values above 90 indicate high confidence (typically well-packed cores); 70–90 is confident; 50–70 low confidence; below 50 usually means the region is disordered or the prediction is unreliable there. AlphaFold stores pLDDT in the mmCIF B-factor column.

For experimental (PDB) structures, the B-factor (temperature factor) quantifies the positional spread of each atom in the crystal — a combination of thermal vibration and static disorder — in units of Å². High B-factors mark flexible loops or poorly resolved regions; low B-factors mark the rigid, well-ordered core.

Predicted Aligned Error (PAE) is an AlphaFold confidence matrix: entry (i, j) is the expected error in the position of residue j, in ångströms, when the prediction is superimposed on the true structure at residue i. Low PAE within a block of residues means that block is internally rigid and well-predicted; high PAE between two blocks means their relative placement is uncertain even if each block individually is confident.